Protein AF-K2EUQ4-F1 (afdb_monomer_lite)

Radius of gyration: 21.42 Å; chains: 1; bounding box: 64×45×50 Å

Foldseek 3Di:
DDDPDPVVVVVVVVVVVVLVVLLVCVLVLCVLVVVVVVVVVCVVPPDDPDDPVVVVVVVVVVVVVVVVVVVVVVVVLCVVCVVVCPPPDPVCSVLVSQCVPVNPVRNVVVVVVVCVVVVVSCVSVLQSQLVCCCVPVVVVPDDSVVSSVVSVVVVVVVVVDDPVRVSVVVSVVSVLVVVLSVQVVVVVVCCVVPVPPPPPPSNVVSVVVSVCVVVVVVD

Structure (mmCIF, N/CA/C/O backbone):
data_AF-K2EUQ4-F1
#
_entry.id   AF-K2EUQ4-F1
#
loop_
_atom_site.group_PDB
_atom_site.id
_atom_site.type_symbol
_atom_site.label_atom_id
_atom_site.label_alt_id
_atom_site.label_comp_id
_atom_site.label_asym_id
_atom_site.label_entity_id
_atom_site.label_seq_id
_atom_site.pdbx_PDB_ins_code
_atom_site.Cartn_x
_atom_site.Cartn_y
_atom_site.Cartn_z
_atom_site.occupancy
_atom_site.B_iso_or_equiv
_atom_site.auth_seq_id
_atom_site.auth_comp_id
_atom_site.auth_asym_id
_atom_site.auth_atom_id
_atom_site.pdbx_PDB_model_num
ATOM 1 N N . ASN A 1 1 ? 31.943 -22.802 -22.485 1.00 39.44 1 ASN A N 1
ATOM 2 C CA . ASN A 1 1 ? 31.254 -21.809 -21.634 1.00 39.44 1 ASN A CA 1
ATOM 3 C C . ASN A 1 1 ? 29.788 -22.189 -21.541 1.00 39.44 1 ASN A C 1
ATOM 5 O O . ASN A 1 1 ? 28.992 -21.687 -22.322 1.00 39.44 1 ASN A O 1
ATOM 9 N N . LEU A 1 2 ? 29.455 -23.160 -20.684 1.00 40.81 2 LEU A N 1
ATOM 10 C CA . LEU A 1 2 ? 28.052 -23.458 -20.393 1.00 40.81 2 LEU A CA 1
ATOM 11 C C . LEU A 1 2 ? 27.477 -22.310 -19.546 1.00 40.81 2 LEU A C 1
ATOM 13 O O . LEU A 1 2 ? 28.203 -21.809 -18.684 1.00 40.81 2 LEU A O 1
ATOM 17 N N . PRO A 1 3 ? 26.225 -21.880 -19.783 1.00 47.25 3 PRO A N 1
ATOM 18 C CA . PRO A 1 3 ? 25.547 -20.966 -18.874 1.00 47.25 3 PRO A CA 1
ATOM 19 C C . PRO A 1 3 ? 25.474 -21.595 -17.469 1.00 47.25 3 PRO A C 1
ATOM 21 O O . PRO A 1 3 ? 25.374 -22.823 -17.364 1.00 47.25 3 PRO A O 1
ATOM 24 N N . PRO A 1 4 ? 25.577 -20.792 -16.395 1.00 53.31 4 PRO A N 1
ATOM 25 C CA . PRO A 1 4 ? 25.480 -21.292 -15.027 1.00 53.31 4 PRO A CA 1
ATOM 26 C C . PRO A 1 4 ? 24.124 -21.984 -14.777 1.00 53.31 4 PRO A C 1
ATOM 28 O O . PRO A 1 4 ? 23.154 -21.710 -15.490 1.00 53.31 4 PRO A O 1
ATOM 31 N N . PRO A 1 5 ? 24.046 -22.903 -13.796 1.00 48.06 5 PRO A N 1
ATOM 32 C CA . PRO A 1 5 ? 22.823 -23.638 -13.484 1.00 48.06 5 PRO A CA 1
ATOM 33 C C . PRO A 1 5 ? 21.689 -22.672 -13.106 1.00 48.06 5 PRO A C 1
ATOM 35 O O . PRO A 1 5 ? 21.798 -21.892 -12.159 1.00 48.06 5 PRO A O 1
ATOM 38 N N . ILE A 1 6 ? 20.600 -22.741 -13.876 1.00 54.81 6 ILE A N 1
ATOM 39 C CA . ILE A 1 6 ? 19.398 -21.882 -13.835 1.00 54.81 6 ILE A CA 1
ATOM 40 C C . ILE A 1 6 ? 18.683 -21.956 -12.462 1.00 54.81 6 ILE A C 1
ATOM 42 O O . ILE A 1 6 ? 17.892 -21.095 -12.081 1.00 54.81 6 ILE A O 1
ATOM 46 N N . ASP A 1 7 ? 18.989 -22.983 -11.685 1.00 50.22 7 ASP A N 1
ATOM 47 C CA . ASP A 1 7 ? 18.306 -23.430 -10.479 1.00 50.22 7 ASP A CA 1
ATOM 48 C C . ASP A 1 7 ? 18.697 -22.654 -9.204 1.00 50.22 7 ASP A C 1
ATOM 50 O O . ASP A 1 7 ? 17.838 -22.427 -8.347 1.00 50.22 7 ASP A O 1
ATOM 54 N N . ALA A 1 8 ? 19.931 -22.147 -9.092 1.00 51.03 8 ALA A N 1
ATOM 55 C CA . ALA A 1 8 ? 20.333 -21.290 -7.966 1.00 51.03 8 ALA A CA 1
ATOM 56 C C . ALA A 1 8 ? 19.849 -19.831 -8.130 1.00 51.03 8 ALA A C 1
ATOM 58 O O . ALA A 1 8 ? 19.500 -19.169 -7.148 1.00 51.03 8 ALA A O 1
ATOM 59 N N . GLU A 1 9 ? 19.762 -19.344 -9.372 1.00 62.53 9 GLU A N 1
ATOM 60 C CA . GLU A 1 9 ? 19.287 -17.993 -9.699 1.00 62.53 9 GLU A CA 1
ATOM 61 C C . GLU A 1 9 ? 17.757 -17.882 -9.663 1.00 62.53 9 GLU A C 1
ATOM 63 O O . GLU A 1 9 ? 17.228 -16.845 -9.250 1.00 62.53 9 GLU A O 1
ATOM 68 N N . ALA A 1 10 ? 17.029 -18.946 -10.024 1.00 74.38 10 ALA A N 1
ATOM 69 C CA . ALA A 1 10 ? 15.566 -18.951 -10.022 1.00 74.38 10 ALA A CA 1
ATOM 70 C C . ALA A 1 10 ? 14.984 -18.836 -8.606 1.00 74.38 10 ALA A C 1
ATOM 72 O O . ALA A 1 10 ? 14.084 -18.028 -8.376 1.00 74.38 10 ALA A O 1
ATOM 73 N N . TRP A 1 11 ? 15.519 -19.585 -7.633 1.00 77.75 11 TRP A N 1
ATOM 74 C CA . TRP A 1 11 ? 15.065 -19.486 -6.241 1.00 77.75 11 TRP A CA 1
ATOM 75 C C . TRP A 1 11 ? 15.429 -18.136 -5.610 1.00 77.75 11 TRP A C 1
ATOM 77 O O . TRP A 1 11 ? 14.611 -17.540 -4.906 1.00 77.75 11 TRP A O 1
ATOM 87 N N . GLY A 1 12 ? 16.627 -17.616 -5.902 1.00 80.69 12 GLY A N 1
ATOM 88 C CA . GLY A 1 12 ? 17.052 -16.283 -5.468 1.00 80.69 12 GLY A CA 1
ATOM 89 C C . GLY A 1 12 ? 16.154 -15.177 -6.028 1.00 80.69 12 GLY A C 1
ATOM 90 O O . GLY A 1 12 ? 15.678 -14.327 -5.275 1.00 80.69 12 GLY A O 1
ATOM 91 N N . SER A 1 13 ? 15.848 -15.240 -7.324 1.00 81.25 13 SER A N 1
ATOM 92 C CA . SER A 1 13 ? 14.946 -14.306 -8.007 1.00 81.25 13 SER A CA 1
ATOM 93 C C . SER A 1 13 ? 13.508 -14.414 -7.503 1.00 81.25 13 SER A C 1
ATOM 95 O O . SER A 1 13 ? 12.865 -13.394 -7.270 1.00 81.25 13 SER A O 1
ATOM 97 N N . PHE A 1 14 ? 13.015 -15.630 -7.250 1.00 82.62 14 PHE A N 1
ATOM 98 C CA . PHE A 1 14 ? 11.690 -15.858 -6.672 1.00 82.62 14 PHE A CA 1
ATOM 99 C C . PHE A 1 14 ? 11.576 -15.271 -5.262 1.00 82.62 14 PHE A C 1
ATOM 101 O O . PHE A 1 14 ? 10.633 -14.538 -4.961 1.00 82.62 14 PHE A O 1
ATOM 108 N N . LYS A 1 15 ? 12.573 -15.531 -4.407 1.00 83.75 15 LYS A N 1
ATOM 109 C CA . LYS A 1 15 ? 12.644 -14.951 -3.064 1.00 83.75 15 LYS A CA 1
ATOM 110 C C . LYS A 1 15 ? 12.666 -13.427 -3.142 1.00 83.75 15 LYS A C 1
ATOM 112 O O . LYS A 1 15 ? 11.878 -12.781 -2.458 1.00 83.75 15 LYS A O 1
ATOM 117 N N . ASN A 1 16 ? 13.517 -12.858 -3.995 1.00 84.31 16 ASN A N 1
ATOM 118 C CA . ASN A 1 16 ? 13.603 -11.413 -4.181 1.00 84.31 16 ASN A CA 1
ATOM 119 C C . ASN A 1 16 ? 12.265 -10.823 -4.654 1.00 84.31 16 ASN A C 1
ATOM 121 O O . ASN A 1 16 ? 11.819 -9.823 -4.108 1.00 84.31 16 ASN A O 1
ATOM 125 N N . GLY A 1 17 ? 11.571 -11.486 -5.583 1.00 84.44 17 GLY A N 1
ATOM 126 C CA . GLY A 1 17 ? 10.238 -11.086 -6.036 1.00 84.44 17 GLY A CA 1
ATOM 127 C C . GLY A 1 17 ? 9.214 -11.002 -4.899 1.00 84.44 17 GLY A C 1
ATOM 128 O O . GLY A 1 17 ? 8.456 -10.038 -4.833 1.00 84.44 17 GLY A O 1
ATOM 129 N N . ILE A 1 18 ? 9.230 -11.951 -3.955 1.00 84.12 18 ILE A N 1
ATOM 130 C CA . ILE A 1 18 ? 8.363 -11.900 -2.765 1.00 84.12 18 ILE A CA 1
ATOM 131 C C . ILE A 1 18 ? 8.711 -10.700 -1.872 1.00 84.12 18 ILE A C 1
ATOM 133 O O . ILE A 1 18 ? 7.806 -9.993 -1.430 1.00 84.12 18 ILE A O 1
ATOM 137 N N . PHE A 1 19 ? 9.999 -10.444 -1.618 1.00 84.12 19 PHE A N 1
ATOM 138 C CA . PHE A 1 19 ? 10.425 -9.303 -0.796 1.00 84.12 19 PHE A CA 1
ATOM 139 C C . PHE A 1 19 ? 10.096 -7.957 -1.450 1.00 84.12 19 PHE A C 1
ATOM 141 O O . PHE A 1 19 ? 9.605 -7.055 -0.772 1.00 84.12 19 PHE A O 1
ATOM 148 N N . GLN A 1 20 ? 10.278 -7.839 -2.765 1.00 85.38 20 GLN A N 1
ATOM 149 C CA . GLN A 1 20 ? 9.847 -6.665 -3.527 1.00 85.38 20 GLN A CA 1
ATOM 150 C C . GLN A 1 20 ? 8.325 -6.495 -3.474 1.00 85.38 20 GLN A C 1
ATOM 152 O O . GLN A 1 20 ? 7.822 -5.384 -3.326 1.00 85.38 20 GLN A O 1
ATOM 157 N N . GLY A 1 21 ? 7.581 -7.605 -3.474 1.00 86.12 21 GLY A N 1
ATOM 158 C CA . GLY A 1 21 ? 6.141 -7.616 -3.238 1.00 86.12 21 GLY A CA 1
ATOM 159 C C . GLY A 1 21 ? 5.735 -6.961 -1.914 1.00 86.12 21 GLY A C 1
ATOM 160 O O . GLY A 1 21 ? 4.710 -6.290 -1.867 1.00 86.12 21 GLY A O 1
ATOM 161 N N . TYR A 1 22 ? 6.531 -7.065 -0.845 1.00 88.12 22 TYR A N 1
ATOM 162 C CA . TYR A 1 22 ? 6.209 -6.392 0.424 1.00 88.12 22 TYR A CA 1
ATOM 163 C C . TYR A 1 22 ? 6.275 -4.870 0.307 1.00 88.12 22 TYR A C 1
ATOM 165 O O . TYR A 1 22 ? 5.455 -4.170 0.906 1.00 88.12 22 TYR A O 1
ATOM 173 N N . GLN A 1 23 ? 7.197 -4.360 -0.510 1.00 87.00 23 GLN A N 1
ATOM 174 C CA . GLN A 1 23 ? 7.362 -2.926 -0.744 1.00 87.00 23 GLN A CA 1
ATOM 175 C C . GLN A 1 23 ? 6.198 -2.305 -1.527 1.00 87.00 23 GLN A C 1
ATOM 177 O O . GLN A 1 23 ? 6.022 -1.093 -1.464 1.00 87.00 23 GLN A O 1
ATOM 182 N N . THR A 1 24 ? 5.353 -3.111 -2.182 1.00 86.56 24 THR A N 1
ATOM 183 C CA . THR A 1 24 ? 4.159 -2.621 -2.901 1.00 86.56 24 THR A CA 1
ATOM 184 C C . THR A 1 24 ? 3.066 -2.075 -1.981 1.00 86.56 24 THR A C 1
ATOM 186 O O . THR A 1 24 ? 2.199 -1.343 -2.436 1.00 86.56 24 THR A O 1
ATOM 189 N N . MET A 1 25 ? 3.096 -2.396 -0.680 1.00 89.62 25 MET A N 1
ATOM 190 C CA . MET A 1 25 ? 2.129 -1.914 0.326 1.00 89.62 25 MET A CA 1
ATOM 191 C C . MET A 1 25 ? 0.672 -2.371 0.138 1.00 89.62 25 MET A C 1
ATOM 193 O O . MET A 1 25 ? -0.154 -2.093 1.008 1.00 89.62 25 MET A O 1
ATOM 197 N N . ASP A 1 26 ? 0.359 -3.150 -0.896 1.00 90.25 26 ASP A N 1
ATOM 198 C CA . ASP A 1 26 ? -1.012 -3.554 -1.227 1.00 90.25 26 ASP A CA 1
ATOM 199 C C . ASP A 1 26 ? -1.696 -4.384 -0.144 1.00 90.25 26 ASP A C 1
ATOM 201 O O . ASP A 1 26 ? -2.880 -4.195 0.134 1.00 90.25 26 ASP A O 1
ATOM 205 N N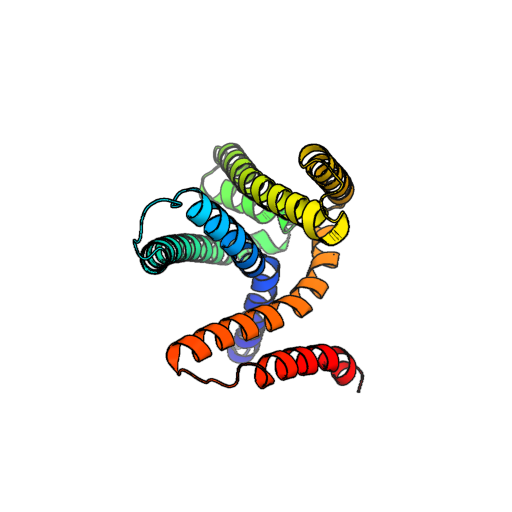 . LEU A 1 27 ? -0.965 -5.289 0.510 1.00 88.19 27 LEU A N 1
ATOM 206 C CA . LEU A 1 27 ? -1.532 -6.127 1.569 1.00 88.19 27 LEU A CA 1
ATOM 207 C C . LEU A 1 27 ? -1.925 -5.286 2.790 1.00 88.19 27 LEU A C 1
ATOM 209 O O . LEU A 1 27 ? -2.987 -5.488 3.385 1.00 88.19 27 LEU A O 1
ATOM 213 N N . LEU A 1 28 ? -1.079 -4.318 3.146 1.00 89.56 28 LEU A N 1
ATOM 214 C CA . LEU A 1 28 ? -1.351 -3.374 4.224 1.00 89.56 28 LEU A CA 1
ATOM 215 C C . LEU A 1 28 ? -2.518 -2.451 3.847 1.00 89.56 28 LEU A C 1
ATOM 217 O O . LEU A 1 28 ? -3.434 -2.260 4.649 1.00 89.56 28 LEU A O 1
ATOM 221 N N . ALA A 1 29 ? -2.537 -1.950 2.611 1.00 88.94 29 ALA A N 1
ATOM 222 C CA . ALA A 1 29 ? -3.620 -1.127 2.090 1.00 88.94 29 ALA A CA 1
ATOM 223 C C . ALA A 1 29 ? -4.962 -1.876 2.108 1.00 88.94 29 ALA A C 1
ATOM 225 O O . ALA A 1 29 ? -5.951 -1.343 2.608 1.00 88.94 29 ALA A O 1
ATOM 226 N N . ALA A 1 30 ? -5.002 -3.137 1.666 1.00 89.38 30 ALA A N 1
ATOM 227 C CA . ALA A 1 30 ? -6.202 -3.974 1.685 1.00 89.38 30 ALA A CA 1
ATOM 228 C C . ALA A 1 30 ? -6.792 -4.127 3.098 1.00 89.38 30 ALA A C 1
ATOM 230 O O . ALA A 1 30 ? -8.014 -4.082 3.264 1.00 89.38 30 ALA A O 1
ATOM 231 N N . PHE A 1 31 ? -5.947 -4.242 4.129 1.00 88.75 31 PHE A N 1
ATOM 232 C CA . PHE A 1 31 ? -6.399 -4.298 5.520 1.00 88.75 31 PHE A CA 1
ATOM 233 C C . PHE A 1 31 ? -7.109 -2.999 5.936 1.00 88.75 31 PHE A C 1
ATOM 235 O O . PHE A 1 31 ? -8.244 -3.042 6.415 1.00 88.75 31 PHE A O 1
ATOM 242 N N . PHE A 1 32 ? -6.498 -1.840 5.682 1.00 88.31 32 PHE A N 1
ATOM 243 C CA . PHE A 1 32 ? -7.092 -0.534 5.992 1.00 88.31 32 PHE A CA 1
ATOM 244 C C . PHE A 1 32 ? -8.361 -0.253 5.177 1.00 88.31 32 PHE A C 1
ATOM 246 O O . PHE A 1 32 ? -9.390 0.140 5.738 1.00 88.31 32 PHE A O 1
ATOM 253 N N . PHE A 1 33 ? -8.328 -0.525 3.872 1.00 86.75 33 PHE A N 1
ATOM 254 C CA . PHE A 1 33 ? -9.482 -0.383 2.990 1.00 86.75 33 PHE A CA 1
ATOM 255 C C . PHE A 1 33 ? -10.644 -1.282 3.413 1.00 86.75 33 PHE A C 1
ATOM 257 O O . PHE A 1 33 ? -11.791 -0.841 3.367 1.00 86.75 33 PHE A O 1
ATOM 264 N N . SER A 1 34 ? -10.384 -2.504 3.889 1.00 86.94 34 SER A N 1
ATOM 265 C CA . SER A 1 34 ? -11.448 -3.396 4.363 1.00 86.94 34 SER A CA 1
ATOM 266 C C . SER A 1 34 ? -12.233 -2.786 5.530 1.00 86.94 34 SER A C 1
ATOM 268 O O . SER A 1 34 ? -13.464 -2.793 5.514 1.00 86.94 34 SER A O 1
ATOM 270 N N . VAL A 1 35 ? -11.544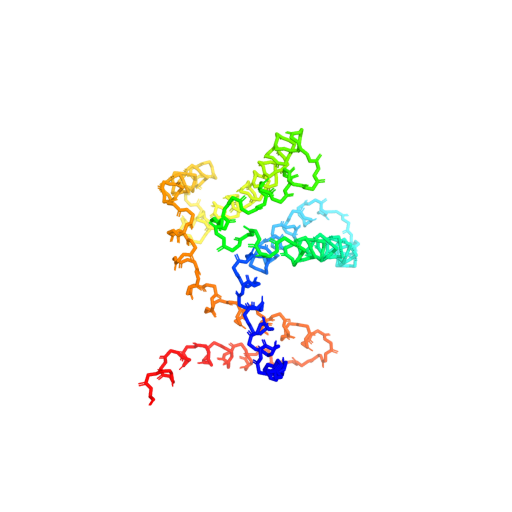 -2.170 6.498 1.00 83.38 35 VAL A N 1
ATOM 271 C CA . VAL A 1 35 ? -12.177 -1.500 7.643 1.00 83.38 35 VAL A CA 1
ATOM 272 C C . VAL A 1 35 ? -12.987 -0.290 7.180 1.00 83.38 35 VAL A C 1
ATOM 274 O O . VAL A 1 35 ? -14.125 -0.117 7.622 1.00 83.38 35 VAL A O 1
ATOM 277 N N . PHE A 1 36 ? -12.434 0.521 6.271 1.00 85.38 36 PHE A N 1
ATOM 278 C CA . PHE A 1 36 ? -13.129 1.674 5.695 1.00 85.38 36 PHE A CA 1
ATOM 279 C C . PHE A 1 36 ? -14.427 1.265 4.991 1.00 85.38 36 PHE A C 1
ATOM 281 O O . PHE A 1 36 ? -15.503 1.762 5.322 1.00 85.38 36 PHE A O 1
ATOM 288 N N . VAL A 1 37 ? -14.339 0.306 4.065 1.00 84.81 37 VAL A N 1
ATOM 289 C CA . VAL A 1 37 ? -15.476 -0.148 3.259 1.00 84.81 37 VAL A CA 1
ATOM 290 C C . VAL A 1 37 ? -16.546 -0.797 4.135 1.00 84.81 37 VAL A C 1
ATOM 292 O O . VAL A 1 37 ? -17.727 -0.515 3.948 1.00 84.81 37 VAL A O 1
ATOM 295 N N . ILE A 1 38 ? -16.173 -1.613 5.127 1.00 82.88 38 ILE A N 1
ATOM 296 C CA . ILE A 1 38 ? -17.139 -2.241 6.045 1.00 82.88 38 ILE A CA 1
ATOM 297 C C . ILE A 1 38 ? -17.885 -1.190 6.875 1.00 82.88 38 ILE A C 1
ATOM 299 O O . ILE A 1 38 ? -19.100 -1.311 7.047 1.00 82.88 38 ILE A O 1
ATOM 303 N N . ARG A 1 39 ? -17.188 -0.165 7.385 1.00 81.12 39 ARG A N 1
ATOM 304 C CA . ARG A 1 39 ? -17.825 0.933 8.131 1.00 81.12 39 ARG A CA 1
ATOM 305 C C . ARG A 1 39 ? -18.822 1.680 7.250 1.00 81.12 39 ARG A C 1
ATOM 307 O O . ARG A 1 39 ? -19.980 1.812 7.630 1.00 81.12 39 ARG A O 1
ATOM 314 N N . HIS A 1 40 ? -18.401 2.050 6.046 1.00 80.44 40 HIS A N 1
ATOM 315 C CA . HIS A 1 40 ? -19.234 2.805 5.115 1.00 80.44 40 HIS A CA 1
ATOM 316 C C . HIS A 1 40 ? -20.446 2.001 4.612 1.00 80.44 40 HIS A C 1
ATOM 318 O O . HIS A 1 40 ? -21.550 2.526 4.484 1.00 80.44 40 HIS A O 1
ATOM 324 N N . LEU A 1 41 ? -20.275 0.694 4.377 1.00 79.62 41 LEU A N 1
ATOM 325 C CA . LEU A 1 41 ? -21.379 -0.204 4.029 1.00 79.62 41 LEU A CA 1
ATOM 326 C C . LEU A 1 41 ? -22.384 -0.355 5.175 1.00 79.62 41 LEU A C 1
ATOM 328 O O . LEU A 1 41 ? -23.581 -0.434 4.908 1.00 79.62 41 LEU A O 1
ATOM 332 N N . ARG A 1 42 ? -21.921 -0.391 6.432 1.00 77.25 42 ARG A N 1
ATOM 333 C CA . ARG A 1 42 ? -22.796 -0.493 7.608 1.00 77.25 42 ARG A CA 1
ATOM 334 C C . ARG A 1 42 ? -23.636 0.770 7.793 1.00 77.25 42 ARG A C 1
ATOM 336 O O . ARG A 1 42 ? -24.839 0.643 7.977 1.00 77.25 42 ARG A O 1
ATOM 343 N N . GLU A 1 43 ? -23.024 1.946 7.675 1.00 76.44 43 GLU A N 1
ATOM 344 C CA . GLU A 1 43 ? -23.708 3.249 7.757 1.00 76.44 43 GLU A CA 1
ATOM 345 C C . GLU A 1 43 ? -24.797 3.392 6.680 1.00 76.44 43 GLU A C 1
ATOM 347 O O . GLU A 1 43 ? -25.881 3.905 6.937 1.00 76.44 43 GLU A O 1
ATOM 352 N N . LYS A 1 44 ? -24.554 2.878 5.469 1.00 70.44 44 LYS A N 1
ATOM 353 C CA . LYS A 1 44 ? -25.505 2.977 4.351 1.00 70.44 44 LYS A CA 1
ATOM 354 C C . LYS A 1 44 ? -26.673 1.977 4.423 1.00 70.44 44 LYS A C 1
ATOM 356 O O . LYS A 1 44 ? -27.669 2.162 3.727 1.00 70.44 44 LYS A O 1
ATOM 361 N N . GLN A 1 45 ? -26.556 0.902 5.208 1.00 67.06 45 GLN A N 1
ATOM 362 C CA . GLN A 1 45 ? -27.528 -0.202 5.279 1.00 67.06 45 GLN A CA 1
ATOM 363 C C . GLN A 1 45 ? -28.291 -0.282 6.612 1.00 67.06 45 GLN A C 1
ATOM 365 O O . GLN A 1 45 ? -28.894 -1.322 6.877 1.00 67.06 45 GLN A O 1
ATOM 370 N N . GLU A 1 46 ? -28.370 0.794 7.407 1.00 58.03 46 GLU A N 1
ATOM 371 C CA . GLU A 1 46 ? -29.156 0.873 8.663 1.00 58.03 46 GLU A CA 1
ATOM 372 C C . GLU A 1 46 ? -30.686 0.596 8.528 1.00 58.03 46 GLU A C 1
ATOM 374 O O . GLU A 1 46 ? -31.460 0.887 9.432 1.00 58.03 46 GLU A O 1
ATOM 379 N N . GLY A 1 47 ? -31.153 -0.047 7.447 1.00 57.97 47 GLY A N 1
ATOM 380 C CA . GLY A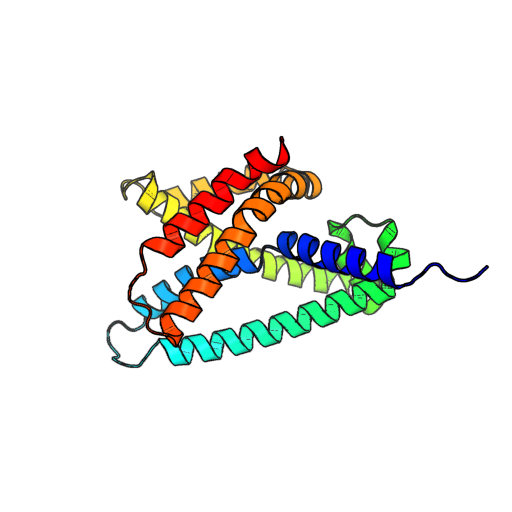 1 47 ? -32.539 -0.485 7.254 1.00 57.97 47 GLY A CA 1
ATOM 381 C C . GLY A 1 47 ? -32.762 -1.792 6.471 1.00 57.97 47 GLY A C 1
ATOM 382 O O . GLY A 1 47 ? -33.919 -2.153 6.263 1.00 57.97 47 GLY A O 1
ATOM 383 N N . GLN A 1 48 ? -31.734 -2.538 6.030 1.00 56.31 48 GLN A N 1
ATOM 384 C CA . GLN A 1 48 ? -31.925 -3.788 5.261 1.00 56.31 48 GLN A CA 1
ATOM 385 C C . GLN A 1 48 ? -31.179 -4.990 5.864 1.00 56.31 48 GLN A C 1
ATOM 387 O O . GLN A 1 48 ? -29.969 -4.971 6.051 1.00 56.31 48 GLN A O 1
ATOM 392 N N . LYS A 1 49 ? -31.912 -6.088 6.116 1.00 54.03 49 LYS A N 1
ATOM 393 C CA . LYS A 1 49 ? -31.407 -7.370 6.661 1.00 54.03 49 LYS A CA 1
ATOM 394 C C . LYS A 1 49 ? -30.700 -8.260 5.620 1.00 54.03 49 LYS A C 1
ATOM 396 O O . LYS A 1 49 ? -30.641 -9.477 5.785 1.00 54.03 49 LYS A O 1
ATOM 401 N N . THR A 1 50 ? -30.224 -7.708 4.508 1.00 57.06 50 THR A N 1
ATOM 402 C CA . THR A 1 50 ? -29.516 -8.490 3.484 1.00 57.06 50 THR A CA 1
ATOM 403 C C . THR A 1 50 ? -28.098 -8.822 3.933 1.00 57.06 50 THR A C 1
ATOM 405 O O . THR A 1 50 ? -27.409 -8.002 4.534 1.00 57.06 50 THR A O 1
ATOM 408 N N . ALA A 1 51 ? -27.637 -10.036 3.629 1.00 64.62 51 ALA A N 1
ATOM 409 C CA . ALA A 1 51 ? -26.281 -10.459 3.948 1.00 64.62 51 ALA A CA 1
ATOM 410 C C . ALA A 1 51 ? -25.256 -9.582 3.194 1.00 64.62 51 ALA A C 1
ATOM 412 O O . ALA A 1 51 ? -25.060 -9.732 1.990 1.00 64.62 51 ALA A O 1
ATOM 413 N N . LEU A 1 52 ? -24.586 -8.679 3.917 1.00 71.38 52 LEU A N 1
ATOM 414 C CA . LEU A 1 52 ? -23.539 -7.779 3.403 1.00 71.38 52 LEU A CA 1
ATOM 415 C C . LEU A 1 52 ? -22.297 -8.538 2.897 1.00 71.38 52 LEU A C 1
ATOM 417 O O . LEU A 1 52 ? -21.626 -8.120 1.955 1.00 71.38 52 LEU A O 1
ATOM 421 N N . LEU A 1 53 ? -22.006 -9.683 3.519 1.00 73.12 53 LEU A N 1
ATOM 422 C CA . LEU A 1 53 ? -20.809 -10.490 3.270 1.00 73.12 53 LEU A CA 1
ATOM 423 C C . LEU A 1 53 ? -20.679 -11.036 1.834 1.00 73.12 53 LEU A C 1
ATOM 425 O O . LEU A 1 53 ? -19.609 -10.859 1.254 1.00 73.12 53 LEU A O 1
ATOM 429 N N . PRO A 1 54 ? -21.693 -11.686 1.225 1.00 79.88 54 PRO A N 1
ATOM 430 C CA . PRO A 1 54 ? -21.566 -12.216 -0.135 1.00 79.88 54 PRO A CA 1
ATOM 431 C C . PRO A 1 54 ? -21.391 -11.127 -1.200 1.00 79.88 54 PRO A C 1
ATOM 433 O O . PRO A 1 54 ? -20.650 -11.337 -2.158 1.00 79.88 54 PRO A O 1
ATOM 436 N N . VAL A 1 55 ? -22.036 -9.967 -1.041 1.00 81.44 55 VAL A N 1
ATOM 437 C CA . VAL A 1 55 ? -21.896 -8.844 -1.985 1.00 81.44 55 VAL A CA 1
ATOM 438 C C . VAL A 1 55 ? -20.489 -8.256 -1.901 1.00 81.44 55 VAL A C 1
ATOM 440 O O . VAL A 1 55 ? -19.827 -8.098 -2.925 1.00 81.44 55 VAL A O 1
ATOM 443 N N . PHE A 1 56 ? -20.000 -8.017 -0.681 1.00 83.00 56 PHE A N 1
ATOM 444 C CA . PHE A 1 56 ? -18.634 -7.555 -0.443 1.00 83.00 56 PHE A CA 1
ATOM 445 C C . PHE A 1 56 ? -17.590 -8.532 -1.000 1.00 83.00 56 PHE A C 1
ATOM 447 O O . PHE A 1 56 ? -16.650 -8.114 -1.671 1.00 83.00 56 PHE A O 1
ATOM 454 N N . PHE A 1 57 ? -17.779 -9.837 -0.788 1.00 84.88 57 PHE A N 1
ATOM 455 C CA . PHE A 1 57 ? -16.854 -10.859 -1.278 1.00 84.88 57 PHE A CA 1
ATOM 456 C C . PHE A 1 57 ? -16.788 -10.900 -2.810 1.00 84.88 57 PHE A C 1
ATOM 458 O O . PHE A 1 57 ? -15.697 -10.939 -3.373 1.00 84.88 57 PHE A O 1
ATOM 465 N N . LYS A 1 58 ? -17.937 -10.823 -3.497 1.00 87.44 58 LYS A N 1
ATOM 466 C CA . LYS A 1 58 ? -17.975 -10.751 -4.968 1.00 87.44 58 LYS A CA 1
ATOM 467 C C . LYS A 1 58 ? -17.266 -9.503 -5.494 1.00 87.44 58 LYS A C 1
ATOM 469 O O . LYS A 1 58 ? -16.476 -9.610 -6.425 1.00 87.44 58 LYS A O 1
ATOM 474 N N . ALA A 1 59 ? -17.512 -8.342 -4.885 1.00 88.19 59 ALA A N 1
ATOM 475 C CA . ALA A 1 59 ? -16.850 -7.096 -5.269 1.00 88.19 59 ALA A CA 1
ATOM 476 C C . ALA A 1 59 ? -15.328 -7.165 -5.052 1.00 88.19 59 ALA A C 1
ATOM 478 O O . ALA A 1 59 ? -14.558 -6.795 -5.936 1.00 88.19 59 ALA A O 1
ATOM 479 N N . SER A 1 60 ? -14.893 -7.703 -3.909 1.00 88.31 60 SER A N 1
ATOM 480 C CA . SER A 1 60 ? -13.475 -7.884 -3.591 1.00 88.31 60 SER A CA 1
ATOM 481 C C . SER A 1 60 ? -12.781 -8.845 -4.557 1.00 88.31 60 SER A C 1
ATOM 483 O O . SER A 1 60 ? -11.655 -8.569 -4.957 1.00 88.31 60 SER A O 1
ATOM 485 N N . LEU A 1 61 ? -13.447 -9.925 -4.979 1.00 92.06 61 LEU A N 1
ATOM 486 C CA . LEU A 1 61 ? -12.883 -10.885 -5.929 1.00 92.06 61 LEU A CA 1
ATOM 487 C C . LEU A 1 61 ? -12.663 -10.264 -7.317 1.00 92.06 61 LEU A C 1
ATOM 489 O O . LEU A 1 61 ? -11.624 -10.492 -7.931 1.00 92.06 61 LEU A O 1
ATOM 493 N N . ILE A 1 62 ? -13.609 -9.443 -7.787 1.00 93.88 62 ILE A N 1
ATOM 494 C CA . ILE A 1 62 ? -13.470 -8.703 -9.051 1.00 93.88 62 ILE A CA 1
ATOM 495 C C . ILE A 1 62 ? -12.303 -7.712 -8.956 1.00 93.88 62 ILE A C 1
ATOM 497 O O . ILE A 1 62 ? -11.466 -7.667 -9.856 1.00 93.88 62 ILE A O 1
ATOM 501 N N . GLY A 1 63 ? -12.213 -6.960 -7.852 1.00 91.06 63 GLY A N 1
ATOM 502 C CA . GLY A 1 63 ? -11.118 -6.014 -7.618 1.00 91.06 63 GLY A CA 1
ATOM 503 C C . GLY A 1 63 ? -9.746 -6.692 -7.573 1.00 91.06 63 GLY A C 1
ATOM 504 O O . GLY A 1 63 ? -8.825 -6.254 -8.258 1.00 91.06 63 GLY A O 1
ATOM 505 N N . ALA A 1 64 ? -9.624 -7.797 -6.833 1.00 90.69 64 ALA A N 1
ATOM 506 C CA . ALA A 1 64 ? -8.390 -8.577 -6.748 1.00 90.69 64 ALA A CA 1
ATOM 507 C C . ALA A 1 64 ? -7.979 -9.165 -8.108 1.00 90.69 64 ALA A C 1
ATOM 509 O O . ALA A 1 64 ? -6.801 -9.135 -8.458 1.00 90.69 64 ALA A O 1
ATOM 510 N N . GLY A 1 65 ? -8.942 -9.655 -8.897 1.00 95.25 65 GLY A N 1
ATOM 511 C CA . GLY A 1 65 ? -8.686 -10.154 -10.247 1.00 95.25 65 GLY A CA 1
ATOM 512 C C . GLY A 1 65 ? -8.154 -9.065 -11.177 1.00 95.25 65 GLY A C 1
ATOM 513 O O . GLY A 1 65 ? -7.145 -9.267 -11.847 1.00 95.25 65 GLY A O 1
ATOM 514 N N . LEU A 1 66 ? -8.783 -7.887 -11.175 1.00 94.31 66 LEU A N 1
ATOM 515 C CA . LEU A 1 66 ? -8.356 -6.768 -12.016 1.00 94.31 66 LEU A CA 1
ATOM 516 C C . LEU A 1 66 ? -6.956 -6.269 -11.627 1.00 94.31 66 LEU A C 1
ATOM 518 O O . LEU A 1 66 ? -6.117 -6.053 -12.498 1.00 94.31 66 LEU A O 1
ATOM 522 N N . LEU A 1 67 ? -6.680 -6.162 -10.324 1.00 92.25 67 LEU A N 1
ATOM 523 C CA . LEU A 1 67 ? -5.365 -5.779 -9.814 1.00 92.25 67 LEU A CA 1
ATOM 524 C C . LEU A 1 67 ? -4.293 -6.812 -10.191 1.00 92.25 67 LEU A C 1
ATOM 526 O O . LEU A 1 67 ? -3.219 -6.441 -10.654 1.00 92.25 67 LEU A O 1
ATOM 530 N N . SER A 1 68 ? -4.601 -8.108 -10.082 1.00 93.56 68 SER A N 1
ATOM 531 C CA . SER A 1 68 ? -3.683 -9.183 -10.478 1.00 93.56 68 SER A CA 1
ATOM 532 C C . SER A 1 68 ? -3.310 -9.116 -11.960 1.00 93.56 68 SER A C 1
ATOM 534 O O . SER A 1 68 ? -2.142 -9.320 -12.291 1.00 93.56 68 SER A O 1
ATOM 536 N N . VAL A 1 69 ? -4.263 -8.801 -12.843 1.00 96.00 69 VAL A N 1
ATOM 537 C CA . VAL A 1 69 ? -3.989 -8.611 -14.276 1.00 96.00 69 VAL A CA 1
ATOM 538 C C . VAL A 1 69 ? -3.044 -7.429 -14.495 1.00 96.00 69 VAL A C 1
ATOM 540 O O . VAL A 1 69 ? -2.093 -7.547 -15.264 1.00 96.00 69 VAL A O 1
ATOM 543 N N . ILE A 1 70 ? -3.255 -6.314 -13.789 1.00 92.50 70 ILE A N 1
ATOM 544 C CA . ILE A 1 70 ? -2.383 -5.134 -13.884 1.00 92.50 70 ILE A CA 1
ATOM 545 C C . ILE A 1 70 ? -0.956 -5.481 -13.442 1.00 92.50 70 ILE A C 1
ATOM 547 O O . ILE A 1 70 ? -0.013 -5.206 -14.180 1.00 92.50 70 ILE A O 1
ATOM 551 N N . TYR A 1 71 ? -0.784 -6.147 -12.297 1.00 91.44 71 TYR A N 1
ATOM 552 C CA . TYR A 1 71 ? 0.539 -6.578 -11.834 1.00 91.44 71 TYR A CA 1
ATOM 553 C C . TYR A 1 71 ? 1.218 -7.534 -12.804 1.00 91.44 71 TYR A C 1
ATOM 555 O O . TYR A 1 71 ? 2.411 -7.398 -13.058 1.00 91.44 71 TYR A O 1
ATOM 563 N N . TYR A 1 72 ? 0.471 -8.474 -13.378 1.00 92.38 72 TYR A N 1
ATOM 564 C CA . TYR A 1 72 ? 1.013 -9.394 -14.369 1.00 92.38 72 TYR A CA 1
ATOM 565 C C . TYR A 1 72 ? 1.556 -8.647 -15.595 1.00 92.38 72 TYR A C 1
ATOM 567 O O . TYR A 1 72 ? 2.682 -8.899 -16.023 1.00 92.38 72 TYR A O 1
ATOM 575 N N . VAL A 1 73 ? 0.803 -7.672 -16.114 1.00 91.94 73 VAL A N 1
ATOM 576 C CA . VAL A 1 73 ? 1.243 -6.827 -17.233 1.00 91.94 73 VAL A CA 1
ATOM 577 C C . VAL A 1 73 ? 2.469 -5.994 -16.849 1.00 91.94 73 VAL A C 1
ATOM 579 O O . VAL A 1 73 ? 3.432 -5.954 -17.610 1.00 91.94 73 VAL A O 1
ATOM 582 N N . LEU A 1 74 ? 2.488 -5.378 -15.664 1.00 89.62 74 LEU A N 1
ATOM 583 C CA . LEU A 1 74 ? 3.636 -4.592 -15.194 1.00 89.62 74 LEU A CA 1
ATOM 584 C C . LEU A 1 74 ? 4.903 -5.443 -15.052 1.00 89.62 74 LEU A C 1
ATOM 586 O O . LEU A 1 74 ? 5.976 -5.009 -15.465 1.00 89.62 74 LEU A O 1
ATOM 590 N N . VAL A 1 75 ? 4.785 -6.664 -14.527 1.00 89.19 75 VAL A N 1
ATOM 591 C CA . VAL A 1 75 ? 5.907 -7.606 -14.413 1.00 89.19 75 VAL A CA 1
ATOM 592 C C . VAL A 1 75 ? 6.409 -8.031 -15.792 1.00 89.19 75 VAL A C 1
ATOM 594 O O . VAL A 1 75 ? 7.619 -8.063 -16.007 1.00 89.19 75 VAL A O 1
ATOM 597 N N . LEU A 1 76 ? 5.512 -8.303 -16.746 1.00 90.19 76 LEU A N 1
ATOM 598 C CA . LEU A 1 76 ? 5.900 -8.613 -18.125 1.00 90.19 76 LEU A CA 1
ATOM 599 C C . LEU A 1 76 ? 6.647 -7.449 -18.784 1.00 90.19 76 LEU A C 1
ATOM 601 O O . LEU A 1 76 ? 7.690 -7.670 -19.395 1.00 90.19 76 LEU A O 1
ATOM 605 N N . LEU A 1 77 ? 6.163 -6.213 -18.629 1.00 88.81 77 LEU A N 1
ATOM 606 C CA . LEU A 1 77 ? 6.856 -5.031 -19.147 1.00 88.81 77 LEU A CA 1
ATOM 607 C C . LEU A 1 77 ? 8.219 -4.850 -18.464 1.00 88.81 77 LEU A C 1
ATOM 609 O O . LEU A 1 77 ? 9.216 -4.621 -19.145 1.00 88.81 77 LEU A O 1
ATOM 613 N N . GLY A 1 78 ? 8.293 -5.022 -17.143 1.00 87.44 78 GLY A N 1
ATOM 614 C CA . GLY A 1 78 ? 9.554 -4.987 -16.402 1.00 87.44 78 GLY A CA 1
ATOM 615 C C . GLY A 1 78 ? 10.559 -6.031 -16.896 1.00 87.44 78 GLY A C 1
ATOM 616 O O . GLY A 1 78 ? 11.736 -5.720 -17.044 1.00 87.44 78 GLY A O 1
ATOM 617 N N . ALA A 1 79 ? 10.096 -7.239 -17.230 1.00 86.50 79 ALA A N 1
ATOM 618 C CA . ALA A 1 79 ? 10.935 -8.293 -17.794 1.00 86.50 79 ALA A CA 1
ATOM 619 C C . ALA A 1 79 ? 11.414 -7.966 -19.219 1.00 86.50 79 ALA A C 1
ATOM 621 O O . ALA A 1 79 ? 12.579 -8.195 -19.538 1.00 86.50 79 ALA A O 1
ATOM 622 N N . MET A 1 80 ? 10.549 -7.399 -20.068 1.00 87.06 80 MET A N 1
ATOM 623 C CA . MET A 1 80 ? 10.897 -7.030 -21.447 1.00 87.06 80 MET A CA 1
ATOM 624 C C . MET A 1 80 ? 11.939 -5.912 -21.522 1.00 87.06 80 MET A C 1
ATOM 626 O O . MET A 1 80 ? 12.796 -5.936 -22.401 1.00 87.06 80 MET A O 1
ATOM 630 N N . TYR A 1 81 ? 11.877 -4.945 -20.607 1.00 85.44 81 TYR A N 1
ATOM 631 C CA . TYR A 1 81 ? 12.782 -3.794 -20.585 1.00 85.44 81 TYR A CA 1
ATOM 632 C C . TYR A 1 81 ? 13.888 -3.913 -19.518 1.00 85.44 81 TYR A C 1
ATOM 634 O O . TYR A 1 81 ? 14.602 -2.945 -19.265 1.00 85.44 81 TYR A O 1
ATOM 642 N N . ALA A 1 82 ? 14.075 -5.089 -18.906 1.00 82.12 82 ALA A N 1
ATOM 643 C CA . ALA A 1 82 ? 14.950 -5.291 -17.745 1.00 82.12 82 ALA A CA 1
ATOM 644 C C . ALA A 1 82 ? 16.387 -4.762 -17.929 1.00 82.12 82 ALA A C 1
ATOM 646 O O . ALA A 1 82 ? 16.957 -4.187 -17.003 1.00 82.12 82 ALA A O 1
ATOM 647 N N . THR A 1 83 ? 16.966 -4.913 -19.125 1.00 81.25 83 THR A N 1
ATOM 648 C CA . THR A 1 83 ? 18.321 -4.428 -19.440 1.00 81.25 83 THR A CA 1
ATOM 649 C C . THR A 1 83 ? 18.421 -2.907 -19.469 1.00 81.25 83 THR A C 1
ATOM 651 O O . THR A 1 83 ? 19.463 -2.360 -19.122 1.00 81.25 83 THR A O 1
ATOM 654 N N . GLU A 1 84 ? 17.351 -2.218 -19.865 1.00 81.69 84 GLU A N 1
ATOM 655 C CA . GLU A 1 84 ? 17.314 -0.754 -19.919 1.00 81.69 84 GLU A CA 1
ATOM 656 C C . GLU A 1 84 ? 16.942 -0.139 -18.566 1.00 81.69 84 GLU A C 1
ATOM 658 O O . GLU A 1 84 ? 17.445 0.924 -18.211 1.00 81.69 84 GLU A O 1
ATOM 663 N N . LEU A 1 85 ? 16.128 -0.836 -17.765 1.00 81.38 85 LEU A N 1
ATOM 664 C CA . LEU A 1 85 ? 15.747 -0.387 -16.423 1.00 81.38 85 LEU A CA 1
ATOM 665 C C . LEU A 1 85 ? 16.880 -0.516 -15.399 1.00 81.38 85 LEU A C 1
ATOM 667 O O . LEU A 1 85 ? 16.822 0.129 -14.357 1.00 81.38 85 LEU A O 1
ATOM 671 N N . ALA A 1 86 ? 17.925 -1.299 -15.680 1.00 76.12 86 ALA A N 1
ATOM 672 C CA . ALA A 1 86 ? 19.014 -1.566 -14.738 1.00 76.12 86 ALA A CA 1
ATOM 673 C C . ALA A 1 86 ? 19.812 -0.319 -14.297 1.00 76.12 86 ALA A C 1
ATOM 675 O O . ALA A 1 86 ? 20.580 -0.396 -13.340 1.00 76.12 86 ALA A O 1
ATOM 676 N N . GLN A 1 87 ? 19.680 0.811 -14.998 1.00 78.25 87 GLN A N 1
ATOM 677 C CA . GLN A 1 87 ? 20.353 2.079 -14.679 1.00 78.25 87 GLN A CA 1
ATOM 678 C C . GLN A 1 87 ? 19.383 3.180 -14.220 1.00 78.25 87 GLN A C 1
ATOM 680 O O . GLN A 1 87 ? 19.810 4.303 -13.967 1.00 78.25 87 GLN A O 1
ATOM 685 N N . ILE A 1 88 ? 18.086 2.878 -14.129 1.00 84.50 88 ILE A N 1
ATOM 686 C CA . ILE A 1 88 ? 17.030 3.856 -13.854 1.00 84.50 88 ILE A CA 1
ATOM 687 C C . ILE A 1 88 ? 16.629 3.772 -12.381 1.00 84.50 88 ILE A C 1
ATOM 689 O O . ILE A 1 88 ? 16.558 2.686 -11.804 1.00 84.50 88 ILE A O 1
ATOM 693 N N . LEU A 1 89 ? 16.363 4.927 -11.768 1.00 83.38 89 LEU A N 1
ATOM 694 C CA . LEU A 1 89 ? 15.842 5.000 -10.405 1.00 83.38 89 LEU A CA 1
ATOM 695 C C . LEU A 1 89 ? 14.435 4.373 -10.331 1.00 83.38 89 LEU A C 1
ATOM 697 O O . LEU A 1 89 ? 13.646 4.563 -11.259 1.00 83.38 89 LEU A O 1
ATOM 701 N N . PRO A 1 90 ? 14.086 3.649 -9.251 1.00 80.62 90 PRO A N 1
ATOM 702 C CA . PRO A 1 90 ? 12.789 2.977 -9.113 1.00 80.62 90 PRO A CA 1
ATOM 703 C C . PRO A 1 90 ? 11.573 3.876 -9.380 1.00 80.62 90 PRO A C 1
ATOM 705 O O . PRO A 1 90 ? 10.606 3.442 -10.005 1.00 80.62 90 PRO A O 1
ATOM 708 N N . GLU A 1 91 ? 11.635 5.131 -8.943 1.00 82.19 91 GLU A N 1
ATOM 709 C CA . GLU A 1 91 ? 10.599 6.150 -9.126 1.00 82.19 91 GLU A CA 1
ATOM 710 C C . GLU A 1 91 ? 10.366 6.545 -10.597 1.00 82.19 91 GLU A C 1
ATOM 712 O O . GLU A 1 91 ? 9.234 6.850 -10.976 1.00 82.19 91 GLU A O 1
ATOM 717 N N . ASP A 1 92 ? 11.394 6.461 -11.444 1.00 84.50 92 ASP A N 1
ATOM 718 C CA . ASP A 1 92 ? 11.337 6.860 -12.857 1.00 84.50 92 ASP A CA 1
ATOM 719 C C . ASP A 1 92 ? 11.048 5.684 -13.803 1.00 84.50 92 ASP A C 1
ATOM 721 O O . ASP A 1 92 ? 10.674 5.885 -14.965 1.00 84.50 92 ASP A O 1
ATOM 725 N N . MET A 1 93 ? 11.176 4.442 -13.320 1.00 87.38 93 MET A N 1
ATOM 726 C CA . MET A 1 93 ? 11.018 3.226 -14.128 1.00 87.38 93 MET A CA 1
ATOM 727 C C . MET A 1 93 ? 9.677 3.181 -14.866 1.00 87.38 93 MET A C 1
ATOM 729 O O . MET A 1 93 ? 9.624 2.842 -16.049 1.00 87.38 93 MET A O 1
ATOM 733 N N . LEU A 1 94 ? 8.586 3.547 -14.191 1.00 86.19 94 LEU A N 1
ATOM 734 C CA . LEU A 1 94 ? 7.244 3.467 -14.767 1.00 86.19 94 LEU A CA 1
ATOM 735 C C . LEU A 1 94 ? 7.032 4.511 -15.874 1.00 86.19 94 LEU A C 1
ATOM 737 O O . LEU A 1 94 ? 6.433 4.204 -16.906 1.00 86.19 94 LEU A O 1
ATOM 741 N N . ALA A 1 95 ? 7.576 5.719 -15.701 1.00 84.56 95 ALA A N 1
ATOM 742 C CA . ALA A 1 95 ? 7.541 6.763 -16.722 1.00 84.56 95 ALA A CA 1
ATOM 743 C C . ALA A 1 95 ? 8.404 6.390 -17.939 1.00 84.56 95 ALA A C 1
ATOM 745 O O . ALA A 1 95 ? 7.970 6.588 -19.077 1.00 84.56 95 ALA A O 1
ATOM 746 N N . TYR A 1 96 ? 9.578 5.793 -17.713 1.00 86.44 96 TYR A N 1
ATOM 747 C CA . TYR A 1 96 ? 10.456 5.310 -18.781 1.00 86.44 96 TYR A CA 1
ATOM 748 C C . TYR A 1 96 ? 9.784 4.222 -19.624 1.00 86.44 96 TYR A C 1
ATOM 750 O O . TYR A 1 96 ? 9.692 4.332 -20.849 1.00 86.44 96 TYR A O 1
ATOM 758 N N . VAL A 1 97 ? 9.242 3.196 -18.962 1.00 86.56 97 VAL A N 1
ATOM 759 C CA . VAL A 1 97 ? 8.527 2.093 -19.616 1.00 86.56 97 VAL A CA 1
ATOM 760 C C . VAL A 1 97 ? 7.310 2.608 -20.385 1.00 86.56 97 VAL A C 1
ATOM 762 O O . VAL A 1 97 ? 7.070 2.183 -21.516 1.00 86.56 97 VAL A O 1
ATOM 765 N N . ALA A 1 98 ? 6.561 3.559 -19.821 1.00 85.19 98 ALA A N 1
ATOM 766 C CA . ALA A 1 98 ? 5.422 4.172 -20.494 1.00 85.19 98 ALA A CA 1
ATOM 767 C C . ALA A 1 98 ? 5.825 4.914 -21.776 1.00 85.19 98 ALA A C 1
ATOM 769 O O . ALA A 1 98 ? 5.204 4.711 -22.822 1.00 85.19 98 ALA A O 1
ATOM 770 N N . GLN A 1 99 ? 6.879 5.735 -21.716 1.00 84.75 99 GLN A N 1
ATOM 771 C CA . GLN A 1 99 ? 7.406 6.435 -22.889 1.00 84.75 99 GLN A CA 1
ATOM 772 C C . GLN A 1 99 ? 7.880 5.458 -23.962 1.00 84.75 99 GLN A C 1
ATOM 774 O O . GLN A 1 99 ? 7.643 5.692 -25.148 1.00 84.75 99 GLN A O 1
ATOM 779 N N . ARG A 1 100 ? 8.516 4.348 -23.568 1.00 83.75 100 ARG A N 1
ATOM 780 C CA . ARG A 1 100 ? 9.005 3.354 -24.526 1.00 83.75 100 ARG A CA 1
ATOM 781 C C . ARG A 1 100 ? 7.929 2.474 -25.139 1.00 83.75 100 ARG A C 1
ATOM 783 O O . ARG A 1 100 ? 8.081 2.094 -26.297 1.00 83.75 100 ARG A O 1
ATOM 790 N N . SER A 1 101 ? 6.874 2.169 -24.394 1.00 82.62 101 SER A N 1
ATOM 791 C CA . SER A 1 101 ? 5.789 1.301 -24.853 1.00 82.62 101 SER A CA 1
ATOM 792 C C . SER A 1 101 ? 4.769 2.051 -25.717 1.00 82.62 101 SER A C 1
ATOM 794 O O . SER A 1 101 ? 4.404 1.589 -26.795 1.00 82.62 101 SER A O 1
ATOM 796 N N . ILE A 1 102 ? 4.332 3.235 -25.275 1.00 78.12 102 ILE A N 1
ATOM 797 C CA . ILE A 1 102 ? 3.210 3.978 -25.883 1.00 78.12 102 ILE A CA 1
ATOM 798 C C . ILE A 1 102 ? 3.708 5.191 -26.704 1.00 78.12 102 ILE A C 1
ATOM 800 O O . ILE A 1 102 ? 2.967 5.752 -27.512 1.00 78.12 102 ILE A O 1
ATOM 804 N N . GLY A 1 103 ? 4.978 5.582 -26.558 1.00 79.50 103 GLY A N 1
ATOM 805 C CA . GLY A 1 103 ? 5.587 6.708 -27.270 1.00 79.50 103 GLY A CA 1
ATOM 806 C C . GLY A 1 103 ? 5.525 8.039 -26.499 1.00 79.50 103 GLY A C 1
ATOM 807 O O . GLY A 1 103 ? 5.092 8.088 -25.347 1.00 79.50 103 GLY A O 1
ATOM 808 N N . PRO A 1 104 ? 5.944 9.160 -27.114 1.00 75.50 104 PRO A N 1
ATOM 809 C CA . PRO A 1 104 ? 6.115 10.445 -26.422 1.00 75.50 104 PRO A CA 1
ATOM 810 C C . PRO A 1 104 ? 4.811 11.063 -25.885 1.00 75.50 104 PRO A C 1
ATOM 812 O O . PRO A 1 104 ? 4.853 11.830 -24.926 1.00 75.50 104 PRO A O 1
ATOM 815 N N . LEU A 1 105 ? 3.643 10.701 -26.436 1.00 79.38 105 LEU A N 1
ATOM 816 C CA . LEU A 1 105 ? 2.342 11.140 -25.906 1.00 79.38 105 LEU A CA 1
ATOM 817 C C . LEU A 1 105 ? 1.940 10.440 -24.592 1.00 79.38 105 LEU A C 1
ATOM 819 O O . LEU A 1 105 ? 0.987 10.864 -23.940 1.00 79.38 105 LEU A O 1
ATOM 823 N N . ALA A 1 106 ? 2.642 9.379 -24.189 1.00 78.00 106 ALA A N 1
ATOM 824 C CA . ALA A 1 106 ? 2.280 8.558 -23.037 1.00 78.00 106 ALA A CA 1
ATOM 825 C C . ALA A 1 106 ? 2.599 9.208 -21.690 1.00 78.00 106 ALA A C 1
ATOM 827 O O . ALA A 1 106 ? 1.858 9.028 -20.725 1.00 78.00 106 ALA A O 1
ATOM 828 N N . ALA A 1 107 ? 3.692 9.971 -21.624 1.00 79.50 107 ALA A N 1
ATOM 829 C CA . ALA A 1 107 ? 4.181 10.577 -20.390 1.00 79.50 107 ALA A CA 1
ATOM 830 C C . ALA A 1 107 ? 3.119 11.422 -19.651 1.00 79.50 107 ALA A C 1
ATOM 832 O O . ALA A 1 107 ? 2.890 11.161 -18.467 1.00 79.50 107 ALA A O 1
ATOM 833 N N . PRO A 1 108 ? 2.413 12.378 -20.297 1.00 84.75 108 PRO A N 1
ATOM 834 C CA . PRO A 1 108 ? 1.394 13.168 -19.603 1.00 84.75 108 PRO A CA 1
ATOM 835 C C . PRO A 1 108 ? 0.180 12.333 -19.173 1.00 84.75 108 PRO A C 1
ATOM 837 O O . PRO A 1 108 ? -0.384 12.580 -18.108 1.00 84.75 108 PRO A O 1
ATOM 840 N N . ILE A 1 109 ? -0.207 11.326 -19.962 1.00 88.06 109 ILE A N 1
ATOM 841 C CA . ILE A 1 109 ? -1.354 10.458 -19.657 1.00 88.06 109 ILE A CA 1
ATOM 842 C C . ILE A 1 109 ? -1.057 9.609 -18.419 1.00 88.06 109 ILE A C 1
ATOM 844 O O . ILE A 1 109 ? -1.875 9.544 -17.501 1.00 88.06 109 ILE A O 1
ATOM 848 N N . VAL A 1 110 ? 0.128 9.000 -18.366 1.00 87.25 110 VAL A N 1
ATOM 849 C CA . VAL A 1 110 ? 0.553 8.171 -17.234 1.00 87.25 110 VAL A CA 1
ATOM 850 C C . VAL A 1 110 ? 0.751 9.010 -15.979 1.00 87.25 110 VAL A C 1
ATOM 852 O O . VAL A 1 110 ? 0.268 8.618 -14.922 1.00 87.25 110 VAL A O 1
ATOM 855 N N . CYS A 1 111 ? 1.361 10.192 -16.088 1.00 87.31 111 CYS A N 1
ATOM 856 C CA . CYS A 1 111 ? 1.490 11.108 -14.955 1.00 87.31 111 CYS A CA 1
ATOM 857 C C . CYS A 1 111 ? 0.114 11.475 -14.371 1.00 87.31 111 CYS A C 1
ATOM 859 O O . CYS A 1 111 ? -0.105 11.355 -13.167 1.00 87.31 111 CYS A O 1
ATOM 861 N N . CYS A 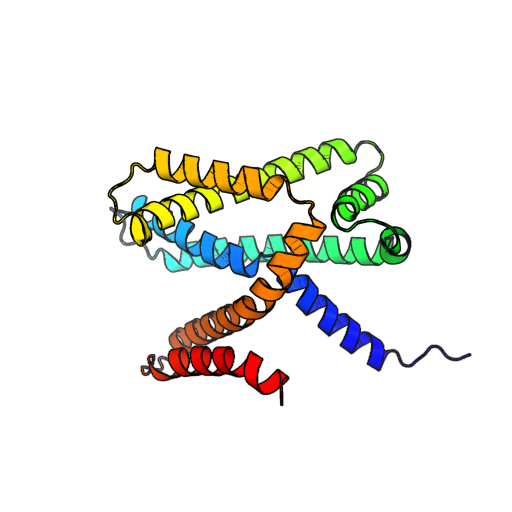1 112 ? -0.852 11.821 -15.227 1.00 90.81 112 CYS A N 1
ATOM 862 C CA . CYS A 1 112 ? -2.217 12.126 -14.806 1.00 90.81 112 CYS A CA 1
ATOM 863 C C . CYS A 1 112 ? -2.895 10.925 -14.117 1.00 90.81 112 CYS A C 1
ATOM 865 O O . CYS A 1 112 ? -3.473 11.067 -13.038 1.00 90.81 112 CYS A O 1
ATOM 867 N N . ALA A 1 113 ? -2.769 9.725 -14.692 1.00 91.25 113 ALA A N 1
ATOM 868 C CA . ALA A 1 113 ? -3.318 8.499 -14.115 1.00 91.25 113 ALA A CA 1
ATOM 869 C C . ALA A 1 113 ? -2.719 8.178 -12.735 1.00 91.25 113 ALA A C 1
ATOM 871 O O . ALA A 1 113 ? -3.459 7.856 -11.803 1.00 91.25 113 ALA A O 1
ATOM 872 N N . VAL A 1 114 ? -1.398 8.316 -12.583 1.00 90.50 114 VAL A N 1
ATOM 873 C CA . VAL A 1 114 ? -0.694 8.109 -11.310 1.00 90.50 114 VAL A CA 1
ATOM 874 C C . VAL A 1 114 ? -1.146 9.132 -10.270 1.00 90.50 114 VAL A C 1
ATOM 876 O O . VAL A 1 114 ? -1.455 8.748 -9.146 1.00 90.50 114 VAL A O 1
ATOM 879 N N . VAL A 1 115 ? -1.276 10.411 -10.636 1.00 92.62 115 VAL A N 1
ATOM 880 C CA . VAL A 1 115 ? -1.779 11.451 -9.723 1.00 92.62 115 VAL A CA 1
ATOM 881 C C . VAL A 1 115 ? -3.174 11.098 -9.206 1.00 92.62 115 VAL A C 1
ATOM 883 O O . VAL A 1 115 ? -3.399 11.151 -7.999 1.00 92.62 115 VAL A O 1
ATOM 886 N N . PHE A 1 116 ? -4.100 10.675 -10.071 1.00 93.62 116 PHE A N 1
ATOM 887 C CA . PHE A 1 116 ? -5.441 10.268 -9.637 1.00 93.62 116 PHE A CA 1
ATOM 888 C C . PHE A 1 116 ? -5.432 9.016 -8.744 1.00 93.62 116 PHE A C 1
ATOM 890 O O . PHE A 1 116 ? -6.144 8.969 -7.734 1.00 93.62 116 PHE A O 1
ATOM 897 N N . ALA A 1 117 ? -4.612 8.016 -9.071 1.00 91.31 117 ALA A N 1
ATOM 898 C CA . ALA A 1 117 ? -4.474 6.802 -8.267 1.00 91.31 117 ALA A CA 1
ATOM 899 C C . ALA A 1 117 ? -3.896 7.098 -6.868 1.00 91.31 117 ALA A C 1
ATOM 901 O O . ALA A 1 117 ? -4.438 6.654 -5.850 1.00 91.31 117 ALA A O 1
ATOM 902 N N . CYS A 1 118 ? -2.844 7.913 -6.797 1.00 91.88 118 CYS A N 1
ATOM 903 C CA . CYS A 1 118 ? -2.218 8.314 -5.540 1.00 91.88 118 CYS A CA 1
ATOM 904 C C . CYS A 1 118 ? -3.130 9.233 -4.716 1.00 91.88 118 CYS A C 1
ATOM 906 O O . CYS A 1 118 ? -3.212 9.082 -3.496 1.00 91.88 118 CYS A O 1
ATOM 908 N N . LEU A 1 119 ? -3.868 10.141 -5.363 1.00 94.00 119 LEU A N 1
ATOM 909 C CA . LEU A 1 119 ? -4.795 11.053 -4.694 1.00 94.00 119 LEU A CA 1
ATOM 910 C C . LEU A 1 119 ? -5.920 10.291 -3.988 1.00 94.00 119 LEU A C 1
ATOM 912 O O . LEU A 1 119 ? -6.175 10.521 -2.808 1.00 94.00 119 LEU A O 1
ATOM 916 N N . THR A 1 120 ? -6.571 9.353 -4.679 1.00 90.75 120 THR A N 1
ATOM 917 C CA . THR A 1 120 ? -7.663 8.555 -4.093 1.00 90.75 120 THR A CA 1
ATOM 918 C C . THR A 1 120 ? -7.185 7.707 -2.911 1.00 90.75 120 THR A C 1
ATOM 920 O O . THR A 1 120 ? -7.832 7.698 -1.862 1.00 90.75 120 THR A O 1
ATOM 923 N N . THR A 1 121 ? -6.015 7.077 -3.031 1.00 91.31 121 THR A N 1
ATOM 924 C CA . THR A 1 121 ? -5.389 6.307 -1.943 1.00 91.31 121 THR A CA 1
ATOM 925 C C . THR A 1 121 ? -5.047 7.195 -0.747 1.00 91.31 121 THR A C 1
ATOM 927 O O . THR A 1 121 ? -5.389 6.866 0.392 1.00 91.31 121 THR A O 1
ATOM 930 N N . SER A 1 122 ? -4.442 8.361 -0.994 1.00 92.12 122 SER A N 1
ATOM 931 C CA . SER A 1 122 ? -4.090 9.321 0.053 1.00 92.12 122 SER A CA 1
ATOM 932 C C . SER A 1 122 ? -5.321 9.848 0.791 1.00 92.12 122 SER A C 1
ATOM 934 O O . SER A 1 122 ? -5.271 9.985 2.010 1.00 92.12 122 SER A O 1
ATOM 936 N N . ILE A 1 123 ? -6.432 10.118 0.095 1.00 91.25 123 ILE A N 1
ATOM 937 C CA . ILE A 1 123 ? -7.678 10.598 0.717 1.00 91.25 123 ILE A CA 1
ATOM 938 C C . ILE A 1 123 ? -8.224 9.565 1.708 1.00 91.25 123 ILE A C 1
ATOM 940 O O . ILE A 1 123 ? -8.594 9.918 2.831 1.00 91.25 123 ILE A O 1
ATOM 944 N N . VAL A 1 124 ? -8.260 8.286 1.325 1.00 90.88 124 VAL A N 1
ATOM 945 C CA . VAL A 1 124 ? -8.799 7.231 2.192 1.00 90.88 124 VAL A CA 1
ATOM 946 C C . VAL A 1 124 ? -7.885 6.974 3.388 1.00 90.88 124 VAL A C 1
ATOM 948 O O . VAL A 1 124 ? -8.371 6.917 4.517 1.00 90.88 124 VAL A O 1
ATOM 951 N N . LEU A 1 125 ? -6.569 6.868 3.173 1.00 91.00 125 LEU A N 1
ATOM 952 C CA . LEU A 1 125 ? -5.617 6.634 4.262 1.00 91.00 125 LEU A CA 1
ATOM 953 C C . LEU A 1 125 ? -5.550 7.818 5.234 1.00 91.00 125 LEU A C 1
ATOM 955 O O . LEU A 1 125 ? -5.565 7.598 6.444 1.00 91.00 125 LEU A O 1
ATOM 959 N N . ALA A 1 126 ? -5.560 9.060 4.739 1.00 91.81 126 ALA A N 1
ATOM 960 C CA . ALA A 1 126 ? -5.608 10.245 5.594 1.00 91.81 126 ALA A CA 1
ATOM 961 C C . ALA A 1 126 ? -6.900 10.291 6.422 1.00 91.81 126 ALA A C 1
ATOM 963 O O . ALA A 1 126 ? -6.857 10.593 7.614 1.00 91.81 126 ALA A O 1
ATOM 964 N N . SER A 1 127 ? -8.038 9.922 5.823 1.00 89.56 127 SER A N 1
ATOM 965 C CA . SER A 1 127 ? -9.322 9.847 6.531 1.00 89.56 127 SER A CA 1
ATOM 966 C C . SER A 1 127 ? -9.311 8.780 7.626 1.00 89.56 127 SER A C 1
ATOM 968 O O . SER A 1 127 ? -9.747 9.035 8.747 1.00 89.56 127 SER A O 1
ATOM 970 N N . LEU A 1 128 ? -8.763 7.597 7.336 1.00 89.56 128 LEU A N 1
ATOM 971 C CA . LEU A 1 128 ? -8.627 6.513 8.310 1.00 89.56 128 LEU A CA 1
ATOM 972 C C . LEU A 1 128 ? -7.680 6.869 9.455 1.00 89.56 128 LEU A C 1
ATOM 974 O O . LEU A 1 128 ? -7.986 6.581 10.613 1.00 89.56 128 LEU A O 1
ATOM 978 N N . PHE A 1 129 ? -6.547 7.497 9.148 1.00 89.44 129 PHE A N 1
ATOM 979 C CA . PHE A 1 129 ? -5.578 7.895 10.161 1.00 89.44 129 PHE A CA 1
ATOM 980 C C . PHE A 1 129 ? -6.110 9.031 11.037 1.00 89.44 129 PHE A C 1
ATOM 982 O O . PHE A 1 129 ? -5.940 8.989 12.252 1.00 89.44 129 PHE A O 1
ATOM 989 N N . ALA A 1 130 ? -6.828 9.999 10.464 1.00 88.50 130 ALA A N 1
ATOM 990 C CA . ALA A 1 130 ? -7.492 11.043 11.238 1.00 88.50 130 ALA A CA 1
ATOM 991 C C . ALA A 1 130 ? -8.570 10.472 12.173 1.00 88.50 130 ALA A C 1
ATOM 993 O O . ALA A 1 130 ? -8.652 10.869 13.338 1.00 88.50 130 ALA A O 1
ATOM 994 N N . ASP A 1 131 ? -9.352 9.497 11.703 1.00 86.00 131 ASP A N 1
ATOM 995 C CA . ASP A 1 131 ? -10.314 8.763 12.528 1.00 86.00 131 ASP A CA 1
ATOM 996 C C . ASP A 1 131 ? -9.630 8.008 13.677 1.00 86.00 131 ASP A C 1
ATOM 998 O O . ASP A 1 131 ? -10.117 8.021 14.811 1.00 86.00 131 ASP A O 1
ATOM 1002 N N . PHE A 1 132 ? -8.494 7.364 13.398 1.00 86.94 132 PHE A N 1
ATOM 1003 C CA . PHE A 1 132 ? -7.686 6.670 14.398 1.00 86.94 132 PHE A CA 1
ATOM 1004 C C . PHE A 1 132 ? -7.111 7.643 15.436 1.00 86.94 132 PHE A C 1
ATOM 1006 O O . PHE A 1 132 ? -7.267 7.428 16.638 1.00 86.94 132 PHE A O 1
ATOM 1013 N N . LEU A 1 133 ? -6.527 8.757 14.990 1.00 85.94 133 LEU A N 1
ATOM 1014 C CA . LEU A 1 133 ? -5.999 9.818 15.848 1.00 85.94 133 LEU A CA 1
ATOM 1015 C C . LEU A 1 133 ? -7.094 10.386 16.757 1.00 85.94 133 LEU A C 1
ATOM 1017 O O . LEU A 1 133 ? -6.873 10.600 17.949 1.00 85.94 133 LEU A O 1
ATOM 1021 N N . LYS A 1 134 ? -8.304 10.581 16.227 1.00 83.44 134 LYS A N 1
ATOM 1022 C CA . LYS A 1 134 ? -9.440 11.054 17.016 1.00 83.44 134 LYS A CA 1
ATOM 1023 C C . LYS A 1 134 ? -9.883 10.040 18.072 1.00 83.44 134 LYS A C 1
ATOM 1025 O O . LYS A 1 134 ? -10.078 10.421 19.228 1.00 83.44 134 LYS A O 1
ATOM 1030 N N . LYS A 1 135 ? -10.108 8.786 17.678 1.00 81.75 135 LYS A N 1
ATOM 1031 C CA . LYS A 1 135 ? -10.707 7.769 18.556 1.00 81.75 135 LYS A CA 1
ATOM 1032 C C . LYS A 1 135 ? -9.718 7.237 19.582 1.00 81.75 135 LYS A C 1
ATOM 1034 O O . LYS A 1 135 ? -10.026 7.232 20.769 1.00 81.75 135 LYS A O 1
ATOM 1039 N N . GLU A 1 136 ? -8.534 6.841 19.131 1.00 81.12 136 GLU A N 1
ATOM 1040 C CA . GLU A 1 136 ? -7.578 6.106 19.958 1.00 81.12 136 GLU A CA 1
ATOM 1041 C C . GLU A 1 136 ? -6.683 7.046 20.772 1.00 81.12 136 GLU A C 1
ATOM 1043 O O . GLU A 1 136 ? -6.480 6.849 21.969 1.00 81.12 136 GLU A O 1
ATOM 1048 N N . ILE A 1 137 ? -6.183 8.115 20.145 1.00 78.00 137 ILE A N 1
ATOM 1049 C CA . ILE A 1 137 ? -5.208 9.020 20.773 1.00 78.00 137 ILE A CA 1
ATOM 1050 C C . ILE A 1 137 ? -5.921 10.157 21.509 1.00 78.00 137 ILE A C 1
ATOM 1052 O O . ILE A 1 137 ? -5.662 10.412 22.686 1.00 78.00 137 ILE A O 1
ATOM 1056 N N . ALA A 1 138 ? -6.850 10.838 20.837 1.00 77.31 138 ALA A N 1
ATOM 1057 C CA . ALA A 1 138 ? -7.518 12.018 21.377 1.00 77.31 138 ALA A CA 1
ATOM 1058 C C . ALA A 1 138 ? -8.777 11.714 22.208 1.00 77.31 138 ALA A C 1
ATOM 1060 O O . ALA A 1 138 ? -9.360 12.645 22.767 1.00 77.31 138 ALA A O 1
ATOM 1061 N N . LYS A 1 139 ? -9.205 10.443 22.299 1.00 75.81 139 LYS A N 1
ATOM 1062 C CA . LYS A 1 139 ? -10.418 10.000 23.019 1.00 75.81 139 LYS A CA 1
ATOM 1063 C C . LYS A 1 139 ? -11.646 10.870 22.707 1.00 75.81 139 LYS A C 1
ATOM 1065 O O . LYS A 1 139 ? -12.349 11.310 23.611 1.00 75.81 139 LYS A O 1
ATOM 1070 N N . GLU A 1 140 ? -11.838 11.181 21.426 1.00 76.12 140 GLU A N 1
ATOM 1071 C CA . GLU A 1 140 ? -12.904 12.040 20.882 1.00 76.12 140 GLU A CA 1
ATOM 1072 C C . GLU A 1 140 ? -12.911 13.515 21.324 1.00 76.12 140 GLU A C 1
ATOM 1074 O O . GLU A 1 140 ? -13.847 14.248 21.015 1.00 76.12 140 GLU A O 1
ATOM 1079 N N . LYS A 1 141 ? -11.849 14.012 21.967 1.00 71.94 141 LYS A N 1
ATOM 1080 C CA . LYS A 1 141 ? -11.765 15.419 22.402 1.00 71.94 141 LYS A CA 1
ATOM 1081 C C . LYS A 1 141 ? -11.456 16.418 21.279 1.00 71.94 141 LYS A C 1
ATOM 1083 O O . LYS A 1 141 ? -11.463 17.620 21.523 1.00 71.94 141 LYS A O 1
ATOM 1088 N N . ILE A 1 142 ? -11.146 15.941 20.072 1.00 77.88 142 ILE A N 1
ATOM 1089 C CA . ILE A 1 142 ? -10.710 16.764 18.935 1.00 77.88 142 ILE A CA 1
ATOM 1090 C C . ILE A 1 142 ? -11.713 16.634 17.778 1.00 77.88 142 ILE A C 1
ATOM 1092 O O . ILE A 1 142 ? -12.234 15.551 17.502 1.00 77.88 142 ILE A O 1
ATOM 1096 N N . SER A 1 143 ? -11.972 17.749 17.087 1.00 80.25 143 SER A N 1
ATOM 1097 C CA . SER A 1 143 ? -12.799 17.790 15.872 1.00 80.25 143 SER A CA 1
ATOM 1098 C C . SER A 1 143 ? -12.140 17.027 14.715 1.00 80.25 143 SER A C 1
ATOM 1100 O O . SER A 1 143 ? -10.924 17.100 14.537 1.00 80.25 143 SER A O 1
ATOM 1102 N N . ASN A 1 144 ? -12.941 16.350 13.883 1.00 76.62 144 ASN A N 1
ATOM 1103 C CA . ASN A 1 144 ? -12.461 15.599 12.710 1.00 76.62 144 ASN A CA 1
ATOM 1104 C C . ASN A 1 144 ? -11.557 16.454 11.804 1.00 76.62 144 ASN A C 1
ATOM 1106 O O . ASN A 1 144 ? -10.525 15.985 11.334 1.00 76.62 144 ASN A O 1
ATOM 1110 N N . TRP A 1 145 ? -11.918 17.727 11.612 1.00 82.75 145 TRP A N 1
ATOM 1111 C CA . TRP A 1 145 ? -11.150 18.668 10.795 1.00 82.75 145 TRP A CA 1
ATOM 1112 C C . TRP A 1 145 ? -9.745 18.916 11.343 1.00 82.75 145 TRP A C 1
ATOM 1114 O O . TRP A 1 145 ? -8.787 18.941 10.580 1.00 82.75 145 TRP A O 1
ATOM 1124 N N . ALA A 1 146 ? -9.595 19.037 12.663 1.00 84.50 146 ALA A N 1
ATOM 1125 C CA . ALA A 1 146 ? -8.287 19.239 13.276 1.00 84.50 146 ALA A CA 1
ATOM 1126 C C . ALA A 1 146 ? -7.407 17.981 13.167 1.00 84.50 146 ALA A C 1
ATOM 1128 O O . ALA A 1 146 ? -6.221 18.094 12.867 1.00 84.50 146 ALA A O 1
ATOM 1129 N N . ALA A 1 147 ? -7.983 16.784 13.333 1.00 86.38 147 ALA A N 1
ATOM 1130 C CA . ALA A 1 147 ? -7.255 15.524 13.156 1.00 86.38 147 ALA A CA 1
ATOM 1131 C C . ALA A 1 147 ? -6.773 15.323 11.704 1.00 86.38 147 ALA A C 1
ATOM 1133 O O . ALA A 1 147 ? -5.636 14.899 11.482 1.00 86.38 147 ALA A O 1
ATOM 1134 N N . LEU A 1 148 ? -7.601 15.683 10.717 1.00 87.81 148 LEU A N 1
ATOM 1135 C CA . LEU A 1 148 ? -7.229 15.667 9.298 1.00 87.81 148 LEU A CA 1
ATOM 1136 C C . LEU A 1 148 ? -6.090 16.645 8.998 1.00 87.81 148 LEU A C 1
ATOM 1138 O O . LEU A 1 148 ? -5.102 16.251 8.381 1.00 87.81 148 LEU A O 1
ATOM 1142 N N . THR A 1 149 ? -6.182 17.889 9.476 1.00 88.50 149 THR A N 1
ATOM 1143 C CA . THR A 1 149 ? -5.136 18.902 9.264 1.00 88.50 149 THR A CA 1
ATOM 1144 C C . THR A 1 149 ? -3.799 18.471 9.864 1.00 88.50 149 THR A C 1
ATOM 1146 O O . THR A 1 149 ? -2.772 18.589 9.204 1.00 88.50 149 THR A O 1
ATOM 1149 N N . ILE A 1 150 ? -3.798 17.914 11.080 1.00 88.94 150 ILE A N 1
ATOM 1150 C CA . ILE A 1 150 ? -2.577 17.388 11.713 1.00 88.94 150 ILE A CA 1
ATOM 1151 C C . ILE A 1 150 ? -1.964 16.277 10.855 1.00 88.94 150 ILE A C 1
ATOM 1153 O O . ILE A 1 150 ? -0.762 16.288 10.601 1.00 88.94 150 ILE A O 1
ATOM 1157 N N . THR A 1 151 ? -2.792 15.351 10.367 1.00 89.50 151 THR A N 1
ATOM 1158 C CA . THR A 1 151 ? -2.346 14.249 9.503 1.00 89.50 151 THR A CA 1
ATOM 1159 C C . THR A 1 151 ? -1.700 14.776 8.221 1.00 89.50 151 THR A C 1
ATOM 1161 O O . THR A 1 151 ? -0.591 14.372 7.889 1.00 89.50 151 THR A O 1
ATOM 1164 N N . LEU A 1 152 ? -2.343 15.732 7.546 1.00 91.94 152 LEU A N 1
ATOM 1165 C CA . LEU A 1 152 ? -1.826 16.373 6.332 1.00 91.94 152 LEU A CA 1
ATOM 1166 C C . LEU A 1 152 ? -0.496 17.097 6.563 1.00 91.94 152 LEU A C 1
ATOM 1168 O O . LEU A 1 152 ? 0.402 16.978 5.736 1.00 91.94 152 LEU A O 1
ATOM 1172 N N . ILE A 1 153 ? -0.342 17.808 7.685 1.00 92.25 153 ILE A N 1
ATOM 1173 C CA . ILE A 1 153 ? 0.915 18.491 8.033 1.00 92.25 153 ILE A CA 1
ATOM 1174 C C . ILE A 1 153 ? 2.048 17.476 8.225 1.00 92.25 153 ILE A C 1
ATOM 1176 O O . ILE A 1 153 ? 3.148 17.676 7.713 1.00 92.25 153 ILE A O 1
ATOM 1180 N N . ILE A 1 154 ? 1.779 16.369 8.923 1.00 90.25 154 ILE A N 1
ATOM 1181 C CA . ILE A 1 154 ? 2.762 15.296 9.124 1.00 90.25 154 ILE A CA 1
ATOM 1182 C C . ILE A 1 154 ? 3.147 14.671 7.778 1.00 90.25 154 ILE A C 1
ATOM 1184 O O . ILE A 1 154 ? 4.333 14.514 7.492 1.00 90.25 154 ILE A O 1
ATOM 1188 N N . THR A 1 155 ? 2.167 14.356 6.926 1.00 89.19 155 THR A N 1
ATOM 1189 C CA . THR A 1 155 ? 2.419 13.808 5.587 1.00 89.19 155 THR A CA 1
ATOM 1190 C C . THR A 1 155 ? 3.213 14.779 4.716 1.00 89.19 155 THR A C 1
ATOM 1192 O O . THR A 1 155 ? 4.113 14.343 4.007 1.00 89.19 155 THR A O 1
ATOM 1195 N N . LEU A 1 156 ? 2.949 16.086 4.801 1.00 91.25 156 LEU A N 1
ATOM 1196 C CA . LEU A 1 156 ? 3.701 17.106 4.071 1.00 91.25 156 LEU A CA 1
ATOM 1197 C C . LEU A 1 156 ? 5.165 17.150 4.515 1.00 91.25 156 LEU A C 1
ATOM 1199 O O . LEU A 1 156 ? 6.049 17.225 3.668 1.00 91.25 156 LEU A O 1
ATOM 1203 N N . PHE A 1 157 ? 5.433 17.032 5.818 1.00 90.38 157 PHE A N 1
ATOM 1204 C CA . PHE A 1 157 ? 6.801 16.956 6.328 1.00 90.38 157 PHE A CA 1
ATOM 1205 C C . PHE A 1 157 ? 7.515 15.692 5.836 1.00 90.38 157 PHE A C 1
ATOM 1207 O O . PHE A 1 157 ? 8.638 15.766 5.349 1.00 90.38 157 PHE A O 1
ATOM 1214 N N . ILE A 1 158 ? 6.848 14.536 5.875 1.00 88.00 158 ILE A N 1
ATOM 1215 C CA . ILE A 1 158 ? 7.400 13.272 5.362 1.00 88.00 158 ILE A CA 1
ATOM 1216 C C . ILE A 1 158 ? 7.634 13.340 3.847 1.00 88.00 158 ILE A C 1
ATOM 1218 O O . ILE A 1 158 ? 8.635 12.820 3.371 1.00 88.00 158 ILE A O 1
ATOM 1222 N N . SER A 1 159 ? 6.766 14.019 3.093 1.00 88.62 159 SER A N 1
ATOM 1223 C CA . SER A 1 159 ? 6.899 14.185 1.640 1.00 88.62 159 SER A CA 1
ATOM 1224 C C . SER A 1 159 ? 8.118 15.014 1.225 1.00 88.62 159 SER A C 1
ATOM 1226 O O . SER A 1 159 ? 8.449 15.026 0.043 1.00 88.62 159 SER A O 1
ATOM 1228 N N . THR A 1 160 ? 8.774 15.714 2.156 1.00 89.06 160 THR A N 1
ATOM 1229 C CA . THR A 1 160 ? 10.058 16.380 1.878 1.00 89.06 160 THR A CA 1
ATOM 1230 C C . THR A 1 160 ? 11.236 15.405 1.820 1.00 89.06 160 THR A C 1
ATOM 1232 O O . THR A 1 160 ? 12.310 15.778 1.356 1.00 89.06 160 THR A O 1
ATOM 1235 N N . LEU A 1 161 ? 11.045 14.158 2.266 1.00 87.81 161 LEU A N 1
ATOM 1236 C CA . LEU A 1 161 ? 12.020 13.085 2.118 1.00 87.81 161 LEU A C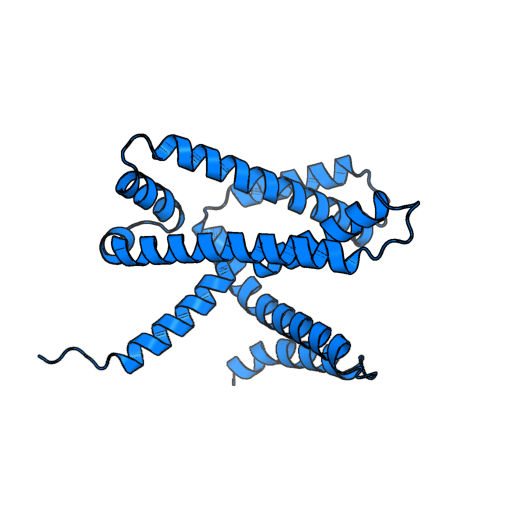A 1
ATOM 1237 C C . LEU A 1 161 ? 11.963 12.514 0.695 1.00 87.81 161 LEU A C 1
ATOM 1239 O O . LEU A 1 161 ? 10.886 12.307 0.139 1.00 87.81 161 LEU A O 1
ATOM 1243 N N . GLU A 1 162 ? 13.127 12.205 0.126 1.00 86.31 162 GLU A N 1
ATOM 1244 C CA . GLU A 1 162 ? 13.223 11.510 -1.162 1.00 86.31 162 GLU A CA 1
ATOM 1245 C C . GLU A 1 162 ? 12.597 10.105 -1.094 1.00 86.31 162 GLU A C 1
ATOM 1247 O O . GLU A 1 162 ? 12.607 9.455 -0.040 1.00 86.31 162 GLU A O 1
ATOM 1252 N N . PHE A 1 163 ? 12.113 9.595 -2.234 1.00 82.81 163 PHE A N 1
ATOM 1253 C CA . PHE A 1 163 ? 11.469 8.277 -2.336 1.00 82.81 163 PHE A CA 1
ATOM 1254 C C . PHE A 1 163 ? 12.339 7.155 -1.750 1.00 82.81 163 PHE A C 1
ATOM 1256 O O . PHE A 1 163 ? 11.873 6.367 -0.927 1.00 82.81 163 PHE A O 1
ATOM 1263 N N . SER A 1 164 ? 13.630 7.135 -2.093 1.00 83.25 164 SER A N 1
ATOM 1264 C CA . SER A 1 164 ? 14.598 6.170 -1.556 1.00 83.25 164 SER A CA 1
ATOM 1265 C C . SER A 1 164 ? 14.732 6.252 -0.027 1.00 83.25 164 SER A C 1
ATOM 1267 O O . SER A 1 164 ? 14.851 5.228 0.650 1.00 83.25 164 SER A O 1
ATOM 1269 N N . GLY A 1 165 ? 14.644 7.456 0.547 1.00 84.56 165 GLY A N 1
ATOM 1270 C CA . GLY A 1 165 ? 14.644 7.665 1.995 1.00 84.56 165 GLY A CA 1
ATOM 1271 C C . GLY A 1 165 ? 13.404 7.072 2.663 1.00 84.56 165 GLY A C 1
ATOM 1272 O O . GLY A 1 165 ? 13.519 6.332 3.642 1.00 84.56 165 GLY A O 1
ATOM 1273 N N . ILE A 1 166 ? 12.226 7.326 2.089 1.00 87.94 166 ILE A N 1
ATOM 1274 C CA . ILE A 1 166 ? 10.950 6.778 2.569 1.00 87.94 166 ILE A CA 1
ATOM 1275 C C . ILE A 1 166 ? 10.955 5.244 2.464 1.00 87.94 166 ILE A C 1
ATOM 1277 O O . ILE A 1 166 ? 10.631 4.557 3.434 1.00 87.94 166 ILE A O 1
ATOM 1281 N N . ALA A 1 167 ? 11.394 4.691 1.331 1.00 85.62 167 ALA A N 1
ATOM 1282 C CA . ALA A 1 167 ? 11.463 3.250 1.098 1.00 85.62 167 ALA A CA 1
ATOM 1283 C C . ALA A 1 167 ? 12.418 2.538 2.072 1.00 85.62 167 ALA A C 1
ATOM 1285 O O . ALA A 1 167 ? 12.085 1.471 2.586 1.00 85.62 167 ALA A O 1
ATOM 1286 N N . ARG A 1 168 ? 13.570 3.141 2.400 1.00 85.62 168 ARG A N 1
ATOM 1287 C CA . ARG A 1 168 ? 14.516 2.594 3.392 1.00 85.62 168 ARG A CA 1
ATOM 1288 C C . ARG A 1 168 ? 13.944 2.545 4.804 1.00 85.62 168 ARG A C 1
ATOM 1290 O O . ARG A 1 168 ? 14.252 1.613 5.540 1.00 85.62 168 ARG A O 1
ATOM 1297 N N . ILE A 1 169 ? 13.124 3.525 5.182 1.00 86.81 169 ILE A N 1
ATOM 1298 C CA . ILE A 1 169 ? 12.441 3.538 6.485 1.00 86.81 169 ILE A CA 1
ATOM 1299 C C . ILE A 1 169 ? 11.319 2.494 6.505 1.00 86.81 169 ILE A C 1
ATOM 1301 O O . ILE A 1 169 ? 11.142 1.791 7.500 1.00 86.81 169 ILE A O 1
ATOM 1305 N N . LEU A 1 170 ? 10.574 2.364 5.404 1.00 86.75 170 LEU A N 1
ATOM 1306 C CA . LEU A 1 170 ? 9.433 1.454 5.310 1.00 86.75 170 LEU A CA 1
ATOM 1307 C C . LEU A 1 170 ? 9.849 -0.014 5.162 1.00 86.75 170 LEU A C 1
ATOM 1309 O O . LEU A 1 170 ? 9.206 -0.867 5.764 1.00 86.75 170 LEU A O 1
ATOM 1313 N N . GLY A 1 171 ? 10.937 -0.322 4.455 1.00 86.50 171 GLY A N 1
ATOM 1314 C CA . GLY A 1 171 ? 11.453 -1.686 4.272 1.00 86.50 171 GLY A CA 1
ATOM 1315 C C . GLY A 1 171 ? 11.451 -2.550 5.547 1.00 86.50 171 GLY A C 1
ATOM 1316 O O . GLY A 1 171 ? 10.719 -3.541 5.596 1.00 86.50 171 GLY A O 1
ATOM 1317 N N . PRO A 1 172 ? 12.174 -2.167 6.619 1.00 85.81 172 PRO A N 1
ATOM 1318 C CA . PRO A 1 172 ? 12.231 -2.964 7.846 1.00 85.81 172 PRO A CA 1
ATOM 1319 C C . PRO A 1 172 ? 10.880 -3.048 8.572 1.00 85.81 172 PRO A C 1
ATOM 1321 O O . PRO A 1 172 ? 10.559 -4.070 9.179 1.00 85.81 172 PRO A O 1
ATOM 1324 N N . ILE A 1 173 ? 10.058 -1.997 8.500 1.00 87.81 173 ILE A N 1
ATOM 1325 C CA . ILE A 1 173 ? 8.722 -1.978 9.112 1.00 87.81 173 ILE A CA 1
ATOM 1326 C C . ILE A 1 173 ? 7.816 -3.003 8.415 1.00 87.81 173 ILE A C 1
ATOM 1328 O O . ILE A 1 173 ? 7.128 -3.791 9.070 1.00 87.81 173 ILE A O 1
ATOM 1332 N N . LEU A 1 174 ? 7.848 -3.026 7.083 1.00 86.50 174 LEU A N 1
ATOM 1333 C CA . LEU A 1 174 ? 7.064 -3.929 6.249 1.00 86.50 174 LEU A CA 1
ATOM 1334 C C . LEU A 1 174 ? 7.480 -5.389 6.461 1.00 86.50 174 LEU A C 1
ATOM 1336 O O . LEU A 1 174 ? 6.612 -6.232 6.672 1.00 86.50 174 LEU A O 1
ATOM 1340 N N . GLU A 1 175 ? 8.775 -5.699 6.511 1.00 86.12 175 GLU A N 1
ATOM 1341 C CA . GLU A 1 175 ? 9.268 -7.065 6.762 1.00 86.12 175 GLU A CA 1
ATOM 1342 C C . GLU A 1 175 ? 8.808 -7.635 8.117 1.00 86.12 175 GLU A C 1
ATOM 1344 O O . GLU A 1 175 ? 8.552 -8.840 8.265 1.00 86.12 175 GLU A O 1
ATOM 1349 N N . VAL A 1 176 ? 8.640 -6.774 9.123 1.00 85.50 176 VAL A N 1
ATOM 1350 C CA . VAL A 1 176 ? 8.108 -7.173 10.430 1.00 85.50 176 VAL A CA 1
ATOM 1351 C C . VAL A 1 176 ? 6.588 -7.340 10.380 1.00 85.50 176 VAL A C 1
ATOM 1353 O O . VAL A 1 176 ? 6.087 -8.370 10.840 1.00 85.50 176 VAL A O 1
ATOM 1356 N N . ILE A 1 177 ? 5.858 -6.390 9.795 1.00 86.69 177 ILE A N 1
ATOM 1357 C CA . ILE A 1 177 ? 4.387 -6.368 9.803 1.00 86.69 177 ILE A CA 1
ATOM 1358 C C . ILE A 1 177 ? 3.779 -7.414 8.858 1.00 86.69 177 ILE A C 1
ATOM 1360 O O . ILE A 1 177 ? 2.816 -8.086 9.230 1.00 86.69 177 ILE A O 1
ATOM 1364 N N . TYR A 1 178 ? 4.337 -7.602 7.661 1.00 86.94 178 TYR A N 1
ATOM 1365 C CA . TYR A 1 178 ? 3.728 -8.432 6.616 1.00 86.94 178 TYR A CA 1
ATOM 1366 C C . TYR A 1 178 ? 3.490 -9.881 7.043 1.00 86.94 178 TYR A C 1
ATOM 1368 O O . TYR A 1 178 ? 2.352 -10.346 6.941 1.00 86.94 178 TYR A O 1
ATOM 1376 N N . PRO A 1 179 ? 4.481 -10.609 7.592 1.00 87.25 179 PRO A N 1
ATOM 1377 C CA . PRO A 1 179 ? 4.236 -11.988 7.992 1.00 87.25 179 PRO A CA 1
ATOM 1378 C C . PRO A 1 179 ? 3.235 -12.091 9.152 1.00 87.25 179 PRO A C 1
ATOM 1380 O O . PRO A 1 179 ? 2.517 -13.083 9.235 1.00 87.25 179 PRO A O 1
ATOM 1383 N N . ALA A 1 180 ? 3.117 -11.067 10.009 1.00 84.50 180 ALA A N 1
ATOM 1384 C CA . ALA A 1 180 ? 2.076 -11.037 11.037 1.00 84.50 180 ALA A CA 1
ATOM 1385 C C . ALA A 1 180 ? 0.674 -10.910 10.412 1.00 84.50 180 ALA A C 1
ATOM 1387 O O . ALA A 1 180 ? -0.226 -11.669 10.770 1.00 84.50 180 ALA A O 1
ATOM 1388 N N . LEU A 1 181 ? 0.495 -10.016 9.433 1.00 84.69 181 LEU A N 1
ATOM 1389 C CA . LEU A 1 181 ? -0.777 -9.850 8.719 1.00 84.69 181 LEU A CA 1
ATOM 1390 C C . LEU A 1 181 ? -1.170 -11.099 7.914 1.00 84.69 181 LEU A C 1
ATOM 1392 O O . LEU A 1 181 ? -2.342 -11.484 7.911 1.00 84.69 181 LEU A O 1
ATOM 1396 N N . ILE A 1 182 ? -0.204 -11.765 7.274 1.00 86.00 182 ILE A N 1
ATOM 1397 C CA . ILE A 1 182 ? -0.438 -13.017 6.539 1.00 86.00 182 ILE A CA 1
ATOM 1398 C C . ILE A 1 182 ? -0.928 -14.108 7.497 1.00 86.00 182 ILE A C 1
ATOM 1400 O O . ILE A 1 182 ? -1.962 -14.725 7.240 1.00 86.00 182 ILE A O 1
ATOM 1404 N N . VAL A 1 183 ? -0.247 -14.308 8.632 1.00 84.88 183 VAL A N 1
ATOM 1405 C CA . VAL A 1 183 ? -0.649 -15.308 9.637 1.00 84.88 183 VAL A CA 1
ATOM 1406 C C . VAL A 1 183 ? -2.041 -15.007 10.193 1.00 84.88 183 VAL A C 1
ATOM 1408 O O . VAL A 1 183 ? -2.866 -15.916 10.280 1.00 84.88 183 VAL A O 1
ATOM 1411 N N . LEU A 1 184 ? -2.343 -13.743 10.508 1.00 79.62 184 LEU A N 1
ATOM 1412 C CA . LEU A 1 184 ? -3.674 -13.333 10.972 1.00 79.62 184 LEU A CA 1
ATOM 1413 C C . LEU A 1 184 ? -4.765 -13.637 9.938 1.00 79.62 184 LEU A C 1
ATOM 1415 O O . LEU A 1 184 ? -5.840 -14.123 10.293 1.00 79.62 184 LEU A O 1
ATOM 1419 N N . THR A 1 185 ? -4.484 -13.392 8.659 1.00 83.62 185 THR A N 1
ATOM 1420 C CA . THR A 1 185 ? -5.431 -13.647 7.567 1.00 83.62 185 THR A CA 1
ATOM 1421 C C . THR A 1 185 ? -5.682 -15.144 7.391 1.00 83.62 185 THR A C 1
ATOM 1423 O O . THR A 1 185 ? -6.836 -15.573 7.383 1.00 83.62 185 THR A O 1
ATOM 1426 N N . VAL A 1 186 ? -4.620 -15.955 7.321 1.00 82.38 186 VAL A N 1
ATOM 1427 C CA . VAL A 1 186 ? -4.716 -17.420 7.191 1.00 82.38 186 VAL A CA 1
ATOM 1428 C C . VAL A 1 186 ? -5.478 -18.018 8.370 1.00 82.38 186 VAL A C 1
ATOM 1430 O O . VAL A 1 186 ? -6.386 -18.826 8.177 1.00 82.38 186 VAL A O 1
ATOM 1433 N N . LEU A 1 187 ? -5.169 -17.576 9.587 1.00 75.12 187 LEU A N 1
ATOM 1434 C CA . LEU A 1 187 ? -5.831 -18.042 10.797 1.00 75.12 187 LEU A CA 1
ATOM 1435 C C . LEU A 1 187 ? -7.324 -17.686 10.819 1.00 75.12 187 LEU A C 1
ATOM 1437 O O . LEU A 1 187 ? -8.149 -18.519 11.190 1.00 75.12 187 LEU A O 1
ATOM 1441 N N . SER A 1 188 ? -7.682 -16.471 10.398 1.00 75.31 188 SER A N 1
ATOM 1442 C CA . SER A 1 188 ? -9.076 -16.022 10.304 1.00 75.31 188 SER A CA 1
ATOM 1443 C C . SER A 1 188 ? -9.887 -16.867 9.311 1.00 75.31 188 SER A C 1
ATOM 1445 O O . SER A 1 188 ? -11.014 -17.274 9.605 1.00 75.31 188 SER A O 1
ATOM 1447 N N . ILE A 1 189 ? -9.293 -17.203 8.161 1.00 79.81 189 ILE A N 1
ATOM 1448 C CA . ILE A 1 189 ? -9.909 -18.083 7.157 1.00 79.81 189 ILE A CA 1
ATOM 1449 C C . ILE A 1 189 ? -10.077 -19.500 7.716 1.00 79.81 189 ILE A C 1
ATOM 1451 O O . ILE A 1 189 ? -11.164 -20.072 7.614 1.00 79.81 189 ILE A O 1
ATOM 1455 N N . LEU A 1 190 ? -9.035 -20.050 8.347 1.00 76.25 190 LEU A N 1
ATOM 1456 C CA . LEU A 1 190 ? -9.051 -21.406 8.897 1.00 76.25 190 LEU A CA 1
ATOM 1457 C C . LEU A 1 190 ? -10.082 -21.549 10.024 1.00 76.25 190 LEU A C 1
ATOM 1459 O O . LEU A 1 190 ? -10.821 -22.530 10.064 1.00 76.25 190 LEU A O 1
ATOM 1463 N N . HIS A 1 191 ? -10.200 -20.535 10.885 1.00 69.44 191 HIS A N 1
ATOM 1464 C CA . HIS A 1 191 ? -11.230 -20.474 11.919 1.00 69.44 191 HIS A CA 1
ATOM 1465 C C . HIS A 1 191 ? -12.642 -20.541 11.324 1.00 69.44 191 HIS A C 1
ATOM 1467 O O . HIS A 1 191 ? -13.480 -21.307 11.798 1.00 69.44 191 HIS A O 1
ATOM 1473 N N . LYS A 1 192 ? -12.900 -19.779 10.255 1.00 68.69 192 LYS A N 1
ATOM 1474 C CA . LYS A 1 192 ? -14.210 -19.750 9.597 1.00 68.69 192 LYS A CA 1
ATOM 1475 C C . LYS A 1 192 ? -14.538 -21.051 8.856 1.00 68.69 192 LYS A C 1
ATOM 1477 O O . LYS A 1 192 ? -15.712 -21.400 8.774 1.00 68.69 192 LYS A O 1
ATOM 1482 N N . LEU A 1 193 ? -13.534 -21.746 8.315 1.00 69.31 193 LEU A N 1
ATOM 1483 C CA . LEU A 1 193 ? -13.722 -22.978 7.540 1.00 69.31 193 LEU A CA 1
ATOM 1484 C C . LEU A 1 193 ? -13.843 -24.231 8.422 1.00 69.31 193 LEU A C 1
ATOM 1486 O O . LEU A 1 193 ? -14.648 -25.104 8.116 1.00 69.31 193 LEU A O 1
ATOM 1490 N N . TRP A 1 194 ? -13.075 -24.312 9.515 1.00 68.12 194 TRP A N 1
ATOM 1491 C CA . TRP A 1 194 ? -12.997 -25.504 10.373 1.00 68.12 194 TRP A CA 1
ATOM 1492 C C . TRP A 1 194 ? -13.689 -25.372 11.738 1.00 68.12 194 TRP A C 1
ATOM 1494 O O . TRP A 1 194 ? -13.736 -26.346 12.485 1.00 68.12 194 TRP A O 1
ATOM 1504 N N . GLY A 1 195 ? -14.234 -24.201 12.090 1.00 57.06 195 GLY A N 1
ATOM 1505 C CA . GLY A 1 195 ? -15.014 -24.018 13.322 1.00 57.06 195 GLY A CA 1
ATOM 1506 C C . GLY A 1 195 ? -14.218 -24.217 14.618 1.00 57.06 195 GLY A C 1
ATOM 1507 O O . GLY A 1 195 ? -14.797 -24.542 15.652 1.00 57.06 195 GLY A O 1
ATOM 1508 N N . TRP A 1 196 ? -12.892 -24.051 14.583 1.00 47.38 196 TRP A N 1
ATOM 1509 C CA . TRP A 1 196 ? -12.033 -24.223 15.757 1.00 47.38 196 TRP A CA 1
ATOM 1510 C C . TRP A 1 196 ? -12.323 -23.166 16.833 1.00 47.38 196 TRP A C 1
ATOM 1512 O O . TRP A 1 196 ? -11.856 -22.034 16.772 1.00 47.38 196 TRP A O 1
ATOM 1522 N N . THR A 1 197 ? -13.052 -23.559 17.873 1.00 48.91 197 THR A N 1
ATOM 1523 C CA . THR A 1 197 ? -13.512 -22.710 18.985 1.00 48.91 197 THR A CA 1
ATOM 1524 C C . THR A 1 197 ? -12.413 -22.221 19.945 1.00 48.91 197 THR A C 1
ATOM 1526 O O . THR A 1 197 ? -12.721 -21.544 20.924 1.00 48.91 197 THR A O 1
ATOM 1529 N N . SER A 1 198 ? -11.126 -22.472 19.678 1.00 50.66 198 SER A N 1
ATOM 1530 C CA . SER A 1 198 ? -10.014 -22.007 20.524 1.00 50.66 198 SER A CA 1
ATOM 1531 C C . SER A 1 198 ? -9.229 -20.865 19.871 1.00 50.66 198 SER A C 1
ATOM 1533 O O . SER A 1 198 ? -8.086 -21.017 19.443 1.00 50.66 198 SER A O 1
ATOM 1535 N N . LEU A 1 199 ? -9.851 -19.685 19.817 1.00 50.59 199 LEU A N 1
ATOM 1536 C CA . LEU A 1 199 ? -9.299 -18.481 19.181 1.00 50.59 199 LEU A CA 1
ATOM 1537 C C . LEU A 1 199 ? -8.189 -17.778 19.993 1.00 50.59 199 LEU A C 1
ATOM 1539 O O . LEU A 1 199 ? -7.549 -16.860 19.490 1.00 50.59 199 LEU A O 1
ATOM 1543 N N . ARG A 1 200 ? -7.946 -18.175 21.252 1.00 49.47 200 ARG A N 1
ATOM 1544 C CA . ARG A 1 200 ? -6.988 -17.491 22.148 1.00 49.47 200 ARG A CA 1
ATOM 1545 C C . ARG A 1 200 ? -5.537 -17.956 21.995 1.00 49.47 200 ARG A C 1
ATOM 1547 O O . ARG A 1 200 ? -4.632 -17.147 22.148 1.00 49.47 200 ARG A O 1
ATOM 1554 N N . THR A 1 201 ? -5.290 -19.221 21.671 1.00 50.62 201 THR A N 1
ATOM 1555 C CA . THR A 1 201 ? -3.935 -19.787 21.562 1.00 50.62 201 THR A CA 1
ATOM 1556 C C . THR A 1 201 ? -3.146 -19.346 20.315 1.00 50.62 201 THR A C 1
ATOM 1558 O O . THR A 1 201 ? -1.980 -18.985 20.467 1.00 50.62 201 THR A O 1
ATOM 1561 N N . PRO A 1 202 ? -3.716 -19.271 19.097 1.00 52.06 202 PRO A N 1
ATOM 1562 C CA . PRO A 1 202 ? -2.922 -18.966 17.901 1.00 52.06 202 PRO A CA 1
ATOM 1563 C C . PRO 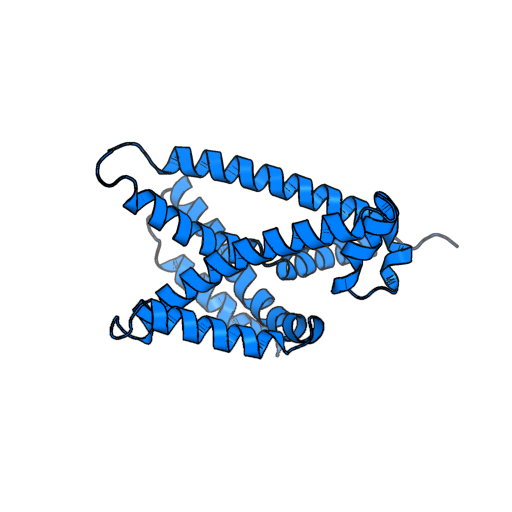A 1 202 ? -2.561 -17.476 17.749 1.00 52.06 202 PRO A C 1
ATOM 1565 O O . PRO A 1 202 ? -1.515 -17.158 17.187 1.00 52.06 202 PRO A O 1
ATOM 1568 N N . ILE A 1 203 ? -3.363 -16.561 18.311 1.00 52.22 203 ILE A N 1
ATOM 1569 C CA . ILE A 1 203 ? -3.077 -15.112 18.322 1.00 52.22 203 ILE A CA 1
ATOM 1570 C C . ILE A 1 203 ? -1.864 -14.806 19.220 1.00 52.22 203 ILE A C 1
ATOM 1572 O O . ILE A 1 203 ? -0.991 -14.029 18.840 1.00 52.22 203 ILE A O 1
ATOM 1576 N N . PHE A 1 204 ? -1.760 -15.477 20.374 1.00 53.34 204 PHE A N 1
ATOM 1577 C CA . PHE A 1 204 ? -0.601 -15.373 21.267 1.00 53.34 204 PHE A CA 1
ATOM 1578 C C . PHE A 1 204 ? 0.655 -16.044 20.690 1.00 53.34 204 PHE A C 1
ATOM 1580 O O . PHE A 1 204 ? 1.745 -15.494 20.817 1.00 53.34 204 PHE A O 1
ATOM 1587 N N . ILE A 1 205 ? 0.519 -17.185 20.005 1.00 58.09 205 ILE A N 1
ATOM 1588 C CA . ILE A 1 205 ? 1.656 -17.881 19.377 1.00 58.09 205 ILE A CA 1
ATOM 1589 C C . ILE A 1 205 ? 2.235 -17.058 18.218 1.00 58.09 205 ILE A C 1
ATOM 1591 O O . ILE A 1 205 ? 3.451 -16.927 18.122 1.00 58.09 205 ILE A O 1
ATOM 1595 N N . ALA A 1 206 ? 1.396 -16.436 17.384 1.00 52.25 206 ALA A N 1
ATOM 1596 C CA . ALA A 1 206 ? 1.856 -15.574 16.292 1.00 52.25 206 ALA A CA 1
ATOM 1597 C C . ALA A 1 206 ? 2.560 -14.301 16.800 1.00 52.25 206 ALA A C 1
ATOM 1599 O O . ALA A 1 206 ? 3.574 -13.891 16.235 1.00 52.25 206 ALA A O 1
ATOM 1600 N N . PHE A 1 207 ? 2.064 -13.710 17.892 1.00 58.50 207 PHE A N 1
ATOM 1601 C CA . PHE A 1 207 ? 2.681 -12.549 18.537 1.00 58.50 207 PHE A CA 1
ATOM 1602 C C . PHE A 1 207 ? 4.036 -12.903 19.185 1.00 58.50 207 PHE A C 1
ATOM 1604 O O . PHE A 1 207 ? 5.008 -12.172 19.007 1.00 58.50 207 PHE A O 1
ATOM 1611 N N . ILE A 1 208 ? 4.143 -14.061 19.853 1.00 60.34 208 ILE A N 1
ATOM 1612 C CA . ILE A 1 208 ? 5.389 -14.559 20.469 1.00 60.34 208 ILE A CA 1
ATOM 1613 C C . ILE A 1 208 ? 6.433 -14.958 19.415 1.00 60.34 208 ILE A C 1
ATOM 1615 O O . ILE A 1 208 ? 7.604 -14.605 19.555 1.00 60.34 208 ILE A O 1
ATOM 1619 N N . LEU A 1 209 ? 6.033 -15.633 18.333 1.00 58.44 209 LEU A N 1
ATOM 1620 C CA . LEU A 1 209 ? 6.954 -16.059 17.272 1.00 58.44 209 LEU A CA 1
ATOM 1621 C C . LEU A 1 209 ? 7.589 -14.856 16.551 1.00 58.44 209 LEU A C 1
ATOM 1623 O O . LEU A 1 209 ? 8.764 -14.889 16.189 1.00 58.44 209 LEU A O 1
ATOM 1627 N N . LYS A 1 210 ? 6.825 -13.770 16.379 1.00 51.47 210 LYS A N 1
ATOM 1628 C CA . LYS A 1 210 ? 7.301 -12.519 15.770 1.00 51.47 210 LYS A CA 1
ATOM 1629 C C . LYS A 1 210 ? 8.137 -11.661 16.715 1.00 51.47 210 LYS A C 1
ATOM 1631 O O . LYS A 1 210 ? 9.084 -11.033 16.255 1.00 51.47 210 LYS A O 1
ATOM 1636 N N . LEU A 1 211 ? 7.840 -11.658 18.014 1.00 55.38 211 LEU A N 1
ATOM 1637 C CA . LEU A 1 211 ? 8.660 -10.959 19.008 1.00 55.38 211 LEU A CA 1
ATOM 1638 C C . LEU A 1 211 ? 10.019 -11.657 19.233 1.00 55.38 211 LEU A C 1
ATOM 1640 O O . LEU A 1 211 ? 10.996 -10.994 19.568 1.00 55.38 211 LEU A O 1
ATOM 1644 N N . ALA A 1 212 ? 10.101 -12.975 19.008 1.00 46.88 212 ALA A N 1
ATOM 1645 C CA . ALA A 1 212 ? 11.328 -13.766 19.154 1.00 46.88 212 ALA A CA 1
ATOM 1646 C C . ALA A 1 212 ? 12.254 -13.752 17.918 1.00 46.88 212 ALA A C 1
ATOM 1648 O O . ALA A 1 212 ? 13.444 -14.050 18.041 1.00 46.88 212 ALA A O 1
ATOM 1649 N N . SER A 1 213 ? 11.760 -13.381 16.729 1.00 53.41 213 SER A N 1
ATOM 1650 C CA . SER A 1 213 ? 12.566 -13.426 15.497 1.00 53.41 213 SER A CA 1
ATOM 1651 C C . SER A 1 213 ? 13.780 -12.476 15.461 1.00 53.41 213 SER A C 1
ATOM 1653 O O . SER A 1 213 ? 14.797 -12.874 14.896 1.00 53.41 213 SER A O 1
ATOM 1655 N N . PRO A 1 214 ? 13.766 -11.267 16.068 1.00 48.62 214 PRO A N 1
ATOM 1656 C CA . PRO A 1 214 ? 14.954 -10.408 16.127 1.00 48.62 214 PRO A CA 1
ATOM 1657 C C . PRO A 1 214 ? 16.045 -10.937 17.076 1.00 48.62 214 PRO A C 1
ATOM 1659 O O . PRO A 1 214 ? 17.207 -10.567 16.929 1.00 48.62 214 PRO A O 1
ATOM 1662 N N . TRP A 1 215 ? 15.682 -11.781 18.051 1.00 44.12 215 TRP A N 1
ATOM 1663 C CA . TRP A 1 215 ? 16.612 -12.382 19.018 1.00 44.12 215 TRP A CA 1
ATOM 1664 C C . TRP A 1 215 ? 17.298 -13.636 18.457 1.00 44.12 215 TRP A C 1
ATOM 1666 O O . TRP A 1 215 ? 18.481 -13.842 18.699 1.00 44.12 215 TRP A O 1
ATOM 1676 N N . LEU A 1 216 ? 16.589 -14.430 17.646 1.00 41.12 216 LEU A N 1
ATOM 1677 C CA . LEU A 1 216 ? 17.136 -15.621 16.978 1.00 41.12 216 LEU A CA 1
ATOM 1678 C C . LEU A 1 216 ? 18.085 -15.297 15.814 1.00 41.12 216 LEU A C 1
ATOM 1680 O O . LEU A 1 216 ? 18.894 -16.134 15.447 1.00 41.12 216 LEU A O 1
ATOM 1684 N N . ALA A 1 217 ? 17.997 -14.093 15.244 1.00 45.59 217 ALA A N 1
ATOM 1685 C CA . ALA A 1 217 ? 18.918 -13.617 14.209 1.00 45.59 217 ALA A CA 1
ATOM 1686 C C . ALA A 1 217 ? 20.226 -13.016 14.775 1.00 45.59 217 ALA A C 1
ATOM 1688 O O . ALA A 1 217 ? 21.072 -12.561 14.008 1.00 45.59 217 ALA A O 1
ATOM 1689 N N . ARG A 1 218 ? 20.373 -12.961 16.110 1.00 45.88 218 ARG A N 1
ATOM 1690 C CA . ARG A 1 218 ? 21.564 -12.466 16.828 1.00 45.88 218 ARG A CA 1
ATOM 1691 C C . ARG A 1 218 ? 22.322 -13.566 17.600 1.00 45.88 218 ARG A C 1
ATOM 1693 O O . ARG A 1 218 ? 23.282 -13.232 18.292 1.00 45.88 218 ARG A O 1
ATOM 1700 N N . LEU A 1 219 ? 21.894 -14.827 17.490 1.00 38.62 219 LEU A N 1
ATOM 1701 C CA . LEU A 1 219 ? 22.574 -16.044 17.965 1.00 38.62 219 LEU A CA 1
ATOM 1702 C C . LEU A 1 219 ? 23.178 -16.775 16.763 1.00 38.62 219 LEU A C 1
ATOM 1704 O O . LEU A 1 219 ? 24.288 -17.323 16.925 1.00 38.62 219 LEU A O 1
#

pLDDT: mean 78.89, std 14.15, range [38.62, 96.0]

Sequence (219 aa):
NLPPPIDAEAWGSFKNGIFQGYQTMDLLAAFFFSVFVIRHLREKQEGQKTALLPVFFKASLIGAGLLSVIYYVLVLLGAMYATELAQILPEDMLAYVAQRSIGPLAAPIVCCAVVFACLTTSIVLASLFADFLKKEIAKEKISNWAALTITLIITLFISTLEFSGIARILGPILEVIYPALIVLTVLSILHKLWGWTSLRTPIFIAFILKLASPWLARL

Secondary structure (DSSP, 8-state):
-PPPPHHHHHHHHHHHHHHHHHHT-HHHHHHHHHHHHHHHHHHHTTT--S-HHHHHHHHHHHHHHHHHHHHHHHHHHHHHTHHHHTTS-TTTHHHHHHHHHH-TTHHHHHHHHHHHHHHHHHHHHHHHHHHHIIIIISTT-S-HHHHHHHHHHHHHHHTTS-HHHHHHHHHHHHHHHHHHHHHHHHHHHHHHHH-----HHHHHHHHHHHHHHHHHTT-